Protein AF-A0A356TNR8-F1 (afdb_monomer_lite)

Structure (mmCIF, N/CA/C/O backbone):
data_AF-A0A356TNR8-F1
#
_entry.id   AF-A0A356TNR8-F1
#
loop_
_atom_site.group_PDB
_atom_site.id
_atom_site.type_symbol
_atom_site.label_atom_id
_atom_site.label_alt_id
_atom_site.label_comp_id
_atom_site.label_asym_id
_atom_site.label_entity_id
_atom_site.label_seq_id
_atom_site.pdbx_PDB_ins_code
_atom_site.Cartn_x
_atom_site.Cartn_y
_atom_site.Cartn_z
_atom_site.occupancy
_atom_site.B_iso_or_equiv
_atom_site.auth_seq_id
_atom_site.auth_comp_id
_atom_site.auth_asym_id
_atom_site.auth_atom_id
_atom_site.pdbx_PDB_model_num
ATOM 1 N N . GLU A 1 1 ? 1.747 -12.827 -14.998 1.00 48.19 1 GLU A N 1
ATOM 2 C CA . GLU A 1 1 ? 1.567 -14.272 -15.291 1.00 48.19 1 GLU A CA 1
ATOM 3 C C . GLU A 1 1 ? 2.878 -14.885 -15.805 1.00 48.19 1 GLU A C 1
ATOM 5 O O . GLU A 1 1 ? 3.697 -14.152 -16.355 1.00 48.19 1 GLU A O 1
ATOM 10 N N . ARG A 1 2 ? 3.122 -16.190 -15.593 1.00 73.00 2 ARG A N 1
ATOM 11 C CA . ARG A 1 2 ? 4.352 -16.889 -16.037 1.00 73.00 2 ARG A CA 1
ATOM 12 C C . ARG A 1 2 ? 4.241 -17.317 -17.507 1.00 73.00 2 ARG A C 1
ATOM 14 O O . ARG A 1 2 ? 3.245 -17.936 -17.859 1.00 73.00 2 ARG A O 1
ATOM 21 N N . LEU A 1 3 ? 5.265 -17.040 -18.318 1.00 83.56 3 LEU A N 1
ATOM 22 C CA . LEU A 1 3 ? 5.356 -17.462 -19.723 1.00 83.56 3 LEU A CA 1
ATOM 23 C C . LEU A 1 3 ? 5.905 -18.892 -19.844 1.00 83.56 3 LEU A C 1
ATOM 25 O O . LEU A 1 3 ? 5.369 -19.705 -20.592 1.00 83.56 3 LEU A O 1
ATOM 29 N N . GLY A 1 4 ? 6.978 -19.204 -19.114 1.00 86.88 4 GLY A N 1
ATOM 30 C CA . GLY A 1 4 ? 7.649 -20.502 -19.198 1.00 86.88 4 GLY A CA 1
ATOM 31 C C . GLY A 1 4 ? 9.131 -20.425 -18.849 1.00 86.88 4 GLY A C 1
ATOM 32 O O . GLY A 1 4 ? 9.613 -19.388 -18.398 1.00 86.88 4 GLY A O 1
ATOM 33 N N . ARG A 1 5 ? 9.844 -21.534 -19.061 1.00 92.44 5 ARG A N 1
ATOM 34 C CA . ARG A 1 5 ? 11.274 -21.668 -18.767 1.00 92.44 5 ARG A CA 1
ATOM 35 C C . ARG A 1 5 ? 12.065 -21.907 -20.053 1.00 92.44 5 ARG A C 1
ATOM 37 O O . ARG A 1 5 ? 11.710 -22.809 -20.811 1.00 92.44 5 ARG A O 1
ATOM 44 N N . PHE A 1 6 ? 13.126 -21.132 -20.273 1.00 93.31 6 PHE A N 1
ATOM 45 C CA . PHE A 1 6 ? 13.980 -21.162 -21.470 1.00 93.31 6 PHE A CA 1
ATOM 46 C C . PHE A 1 6 ? 15.451 -21.183 -21.044 1.00 93.31 6 PHE A C 1
ATOM 48 O O . PHE A 1 6 ? 15.852 -20.352 -20.236 1.00 93.31 6 PHE A O 1
ATOM 55 N N . ASP A 1 7 ? 16.231 -22.160 -21.523 1.00 92.00 7 ASP A N 1
ATOM 56 C CA . ASP A 1 7 ? 17.602 -22.445 -21.056 1.00 92.00 7 ASP A CA 1
ATOM 57 C C . ASP A 1 7 ? 17.772 -22.304 -19.538 1.00 92.00 7 ASP A C 1
ATOM 59 O O . ASP A 1 7 ? 18.634 -21.577 -19.053 1.00 92.00 7 ASP A O 1
ATOM 63 N N . ASP A 1 8 ? 16.918 -22.980 -18.773 1.00 92.31 8 ASP A N 1
ATOM 64 C CA . ASP A 1 8 ? 16.898 -22.948 -17.308 1.00 92.31 8 ASP A CA 1
ATOM 65 C C . ASP A 1 8 ? 16.493 -21.619 -16.634 1.00 92.31 8 ASP A C 1
ATOM 67 O O . ASP A 1 8 ? 16.360 -21.618 -15.406 1.00 92.31 8 ASP A O 1
ATOM 71 N N . VAL A 1 9 ? 16.177 -20.556 -17.380 1.00 92.50 9 VAL A N 1
ATOM 72 C CA . VAL A 1 9 ? 15.707 -19.256 -16.859 1.00 92.50 9 VAL A CA 1
ATOM 73 C C . VAL A 1 9 ? 14.182 -19.154 -16.950 1.00 92.50 9 VAL A C 1
ATOM 75 O O . VAL A 1 9 ? 13.599 -19.393 -18.009 1.00 92.50 9 VAL A O 1
ATOM 78 N N . ASP A 1 10 ? 13.525 -18.818 -15.839 1.00 91.12 10 ASP A N 1
ATOM 79 C CA . ASP A 1 10 ? 12.077 -18.579 -15.803 1.00 91.12 10 ASP A CA 1
ATOM 80 C C . ASP A 1 10 ? 11.750 -17.169 -16.306 1.00 91.12 10 ASP A C 1
ATOM 82 O O . ASP A 1 10 ? 12.386 -16.199 -15.906 1.00 91.12 10 ASP A O 1
ATOM 86 N N . PHE A 1 11 ? 10.717 -17.060 -17.140 1.00 84.62 11 PHE A N 1
ATOM 87 C CA . PHE A 1 11 ? 10.209 -15.795 -17.659 1.00 84.62 11 PHE A CA 1
ATOM 88 C C . PHE A 1 11 ? 8.736 -15.601 -17.298 1.00 84.62 11 PHE A C 1
ATOM 90 O O . PHE A 1 11 ? 7.899 -16.500 -17.457 1.00 84.62 11 PHE A O 1
ATOM 97 N N . THR A 1 12 ? 8.387 -14.391 -16.877 1.00 84.88 12 THR A N 1
ATOM 98 C CA . THR A 1 12 ? 7.027 -13.848 -16.980 1.00 84.88 12 THR A CA 1
ATOM 99 C C . THR A 1 12 ? 6.778 -13.271 -18.376 1.00 84.88 12 THR A C 1
ATOM 101 O O . THR A 1 12 ? 7.718 -13.020 -19.129 1.00 84.88 12 THR A O 1
ATOM 104 N N . TYR A 1 13 ? 5.509 -13.052 -18.735 1.00 74.38 13 TYR A N 1
ATOM 105 C CA . TYR A 1 13 ? 5.167 -12.395 -20.007 1.00 74.38 13 TYR A CA 1
ATOM 106 C C . TYR A 1 13 ? 5.801 -11.000 -20.124 1.00 74.38 13 TYR A C 1
ATOM 108 O O . TYR A 1 13 ? 6.412 -10.697 -21.143 1.00 74.38 13 TYR A O 1
ATOM 116 N N . ALA A 1 14 ? 5.754 -10.208 -19.051 1.00 69.56 14 ALA A N 1
ATOM 117 C CA . ALA A 1 14 ? 6.293 -8.851 -19.042 1.00 69.56 14 ALA A CA 1
ATOM 118 C C . ALA A 1 14 ? 7.833 -8.821 -19.133 1.00 69.56 14 ALA A C 1
ATOM 120 O O . ALA A 1 14 ? 8.414 -7.979 -19.809 1.00 69.56 14 ALA A O 1
ATOM 121 N N . GLU A 1 15 ? 8.529 -9.755 -18.476 1.00 84.19 15 GLU A N 1
ATOM 122 C CA . GLU A 1 15 ? 9.988 -9.883 -18.622 1.00 84.19 15 GLU A CA 1
ATOM 123 C C . GLU A 1 15 ? 10.388 -10.302 -20.035 1.00 84.19 15 GLU A C 1
ATOM 125 O O . GLU A 1 15 ? 11.368 -9.794 -20.576 1.00 84.19 15 GLU A O 1
ATOM 130 N N . ALA A 1 16 ? 9.628 -11.217 -20.638 1.00 86.00 16 ALA A N 1
ATOM 131 C CA . ALA A 1 16 ? 9.865 -11.677 -21.996 1.00 86.00 16 ALA A CA 1
ATOM 132 C C . ALA A 1 16 ? 9.705 -10.546 -23.013 1.00 86.00 16 ALA A C 1
ATOM 134 O O . ALA A 1 16 ? 10.560 -10.393 -23.881 1.00 86.00 16 ALA A O 1
ATOM 135 N N . GLU A 1 17 ? 8.652 -9.742 -22.881 1.00 83.81 17 GLU A N 1
ATOM 136 C CA . GLU A 1 17 ? 8.415 -8.570 -23.723 1.00 83.81 17 GLU A CA 1
ATOM 137 C C . GLU A 1 17 ? 9.559 -7.560 -23.604 1.00 83.81 17 GLU A C 1
ATOM 139 O O . GLU A 1 17 ? 10.195 -7.239 -24.605 1.00 83.81 17 GLU A O 1
ATOM 144 N N . ARG A 1 18 ? 9.947 -7.186 -22.378 1.00 83.38 18 ARG A N 1
ATOM 145 C CA . ARG A 1 18 ? 11.074 -6.266 -22.155 1.00 83.38 18 ARG A CA 1
ATOM 146 C C . ARG A 1 18 ? 12.396 -6.787 -22.710 1.00 83.38 18 ARG A C 1
ATOM 148 O O . ARG A 1 18 ? 13.153 -6.020 -23.303 1.00 83.38 18 ARG A O 1
ATOM 155 N N . VAL A 1 19 ? 12.694 -8.078 -22.528 1.00 93.56 19 VAL A N 1
ATOM 156 C CA . VAL A 1 19 ? 13.901 -8.682 -23.111 1.00 93.56 19 VAL A CA 1
ATOM 157 C C . VAL A 1 19 ? 13.839 -8.615 -24.634 1.00 93.56 19 VAL A C 1
ATOM 159 O O . VAL A 1 19 ? 14.843 -8.256 -25.246 1.00 93.56 19 VAL A O 1
ATOM 162 N N . LEU A 1 20 ? 12.695 -8.933 -25.249 1.00 95.75 20 LEU A N 1
ATOM 163 C CA . LEU A 1 20 ? 12.528 -8.901 -26.703 1.00 95.75 20 LEU A CA 1
ATOM 164 C C . LEU A 1 20 ? 12.650 -7.482 -27.267 1.00 95.75 20 LEU A C 1
ATOM 166 O O . LEU A 1 20 ? 13.331 -7.295 -28.277 1.00 95.75 20 LEU A O 1
ATOM 170 N N . ASP A 1 21 ? 12.085 -6.483 -26.600 1.00 88.31 21 ASP A N 1
ATOM 171 C CA . ASP A 1 21 ? 12.242 -5.078 -26.977 1.00 88.31 21 ASP A CA 1
ATOM 172 C C . ASP A 1 21 ? 13.707 -4.647 -26.898 1.00 88.31 21 ASP A C 1
ATOM 174 O O . ASP A 1 21 ? 14.271 -4.128 -27.868 1.00 88.31 21 ASP A O 1
ATOM 178 N N . PHE A 1 22 ? 14.372 -4.950 -25.780 1.00 92.38 22 PHE A N 1
ATOM 179 C CA . PHE A 1 22 ? 15.780 -4.622 -25.588 1.00 92.38 22 PHE A CA 1
ATOM 180 C C . PHE A 1 22 ? 16.671 -5.279 -26.645 1.00 92.38 22 PHE A C 1
ATOM 182 O O . PHE A 1 22 ? 17.453 -4.593 -27.304 1.00 92.38 22 PHE A O 1
ATOM 189 N N . VAL A 1 23 ? 16.543 -6.589 -26.885 1.00 96.81 23 VAL A N 1
ATOM 190 C CA . VAL A 1 23 ? 17.395 -7.278 -27.869 1.00 96.81 23 VAL A CA 1
ATOM 191 C C . VAL A 1 23 ? 17.119 -6.855 -29.303 1.00 96.81 23 VAL A C 1
ATOM 193 O O . VAL A 1 23 ? 18.014 -7.030 -30.128 1.00 96.81 23 VAL A O 1
ATOM 196 N N . ASN A 1 24 ? 15.942 -6.310 -29.618 1.00 96.69 24 ASN A N 1
ATOM 197 C CA . ASN A 1 24 ? 15.602 -5.833 -30.958 1.00 96.69 24 ASN A CA 1
ATOM 198 C C . ASN A 1 24 ? 16.048 -4.388 -31.218 1.00 96.69 24 ASN A C 1
ATOM 200 O O . ASN A 1 24 ? 16.329 -4.053 -32.371 1.00 96.69 24 ASN A O 1
ATOM 204 N N . VAL A 1 25 ? 16.176 -3.559 -30.178 1.00 91.12 25 VAL A N 1
ATOM 205 C CA . VAL A 1 25 ? 16.468 -2.120 -30.316 1.00 91.12 25 VAL A CA 1
ATOM 206 C C . VAL A 1 25 ? 17.888 -1.744 -29.879 1.00 91.12 25 VAL A C 1
ATOM 208 O O . VAL A 1 25 ? 18.503 -0.893 -30.521 1.00 91.12 25 VAL A O 1
ATOM 211 N N . ALA A 1 26 ? 18.448 -2.392 -28.853 1.00 89.50 26 ALA A N 1
ATOM 212 C CA . ALA A 1 26 ? 19.748 -2.030 -28.282 1.00 89.50 26 ALA A CA 1
ATOM 213 C C . ALA A 1 26 ? 20.890 -2.079 -29.312 1.00 89.50 26 ALA A C 1
ATOM 215 O O . ALA A 1 26 ? 20.958 -2.959 -30.174 1.00 89.50 26 ALA A O 1
ATOM 216 N N . SER A 1 27 ? 21.841 -1.163 -29.220 1.00 93.88 27 SER A N 1
ATOM 217 C CA . SER A 1 27 ? 23.101 -1.203 -29.959 1.00 93.88 27 SER A CA 1
ATOM 218 C C . SER A 1 27 ? 23.989 -2.372 -29.512 1.00 93.88 27 SER A C 1
ATOM 220 O O . SER A 1 27 ? 23.802 -2.967 -28.448 1.00 93.88 27 SER A O 1
ATOM 222 N N . GLU A 1 28 ? 25.000 -2.708 -30.319 1.00 95.75 28 GLU A N 1
ATOM 223 C CA . GLU A 1 28 ? 25.999 -3.709 -29.923 1.00 95.75 28 GLU A CA 1
ATOM 224 C C . GLU A 1 28 ? 26.710 -3.335 -28.616 1.00 95.75 28 GLU A C 1
ATOM 226 O O . GLU A 1 28 ? 27.026 -4.218 -27.819 1.00 95.75 28 GLU A O 1
ATOM 231 N N . ASP A 1 29 ? 26.954 -2.043 -28.391 1.00 90.31 29 ASP A N 1
ATOM 232 C CA . ASP A 1 29 ? 27.633 -1.556 -27.192 1.00 90.31 29 ASP A CA 1
ATOM 233 C C . ASP A 1 29 ? 26.734 -1.630 -25.956 1.00 90.31 29 ASP A C 1
ATOM 235 O O . ASP A 1 29 ? 27.214 -2.009 -24.891 1.00 90.31 29 ASP A O 1
ATOM 239 N N . GLU A 1 30 ? 25.431 -1.379 -26.093 1.00 82.06 30 GLU A N 1
ATOM 240 C CA . GLU A 1 30 ? 24.458 -1.576 -25.009 1.00 82.06 30 GLU A CA 1
ATOM 241 C C . GLU A 1 30 ? 24.324 -3.057 -24.632 1.00 82.06 30 GLU A C 1
ATOM 243 O O . GLU A 1 30 ? 24.344 -3.396 -23.449 1.00 82.06 30 GLU A O 1
ATOM 248 N N . LEU A 1 31 ? 24.295 -3.966 -25.615 1.00 90.88 31 LEU A N 1
ATOM 249 C CA . LEU A 1 31 ? 24.294 -5.409 -25.347 1.00 90.88 31 LEU A CA 1
ATOM 250 C C . LEU A 1 31 ? 25.592 -5.868 -24.660 1.00 90.88 31 LEU A C 1
ATOM 252 O O . LEU A 1 31 ? 25.556 -6.656 -23.715 1.00 90.88 31 LEU A O 1
ATOM 256 N N . ARG A 1 32 ? 26.756 -5.365 -25.086 1.00 92.19 32 ARG A N 1
ATOM 257 C CA . ARG A 1 32 ? 28.029 -5.643 -24.393 1.00 92.19 32 ARG A CA 1
ATOM 258 C C . ARG A 1 32 ? 28.044 -5.055 -22.984 1.00 92.19 32 ARG A C 1
ATOM 260 O O . ARG A 1 32 ? 28.542 -5.708 -22.070 1.00 92.19 32 ARG A O 1
ATOM 267 N N . GLY A 1 33 ? 27.492 -3.855 -22.805 1.00 79.38 33 GLY A N 1
ATOM 268 C CA . GLY A 1 33 ? 27.319 -3.198 -21.508 1.00 79.38 33 GLY A CA 1
ATOM 269 C C . GLY A 1 33 ? 26.454 -4.019 -20.551 1.00 79.38 33 GLY A C 1
ATOM 270 O O . GLY A 1 33 ? 26.775 -4.125 -19.371 1.00 79.38 33 GLY A O 1
ATOM 271 N N . ALA A 1 34 ? 25.450 -4.719 -21.083 1.00 85.12 34 ALA A N 1
ATOM 272 C CA . ALA A 1 34 ? 24.649 -5.728 -20.389 1.00 85.12 34 ALA A CA 1
ATOM 273 C C . ALA A 1 34 ? 25.403 -7.043 -20.088 1.00 85.12 34 ALA A C 1
ATOM 275 O O . ALA A 1 34 ? 24.799 -8.023 -19.666 1.00 85.12 34 ALA A O 1
ATOM 276 N N . SER A 1 35 ? 26.724 -7.101 -20.290 1.00 91.25 35 SER A N 1
ATOM 277 C CA . SER A 1 35 ? 27.553 -8.305 -20.120 1.00 91.25 35 SER A CA 1
ATOM 278 C C . SER A 1 35 ? 27.203 -9.468 -21.061 1.00 91.25 35 SER A C 1
ATOM 280 O O . SER A 1 35 ? 27.579 -10.616 -20.804 1.00 91.25 35 SER A O 1
ATOM 282 N N . VAL A 1 36 ? 26.539 -9.196 -22.191 1.00 92.56 36 VAL A N 1
ATOM 283 C CA . VAL A 1 36 ? 26.286 -10.209 -23.223 1.00 92.56 36 VAL A CA 1
ATOM 284 C C . VAL A 1 36 ? 27.601 -10.536 -23.951 1.00 92.56 36 VAL A C 1
ATOM 286 O O . VAL A 1 36 ? 28.276 -9.628 -24.447 1.00 92.56 36 VAL A O 1
ATOM 289 N N . PRO A 1 37 ? 27.999 -11.820 -24.070 1.00 91.56 37 PRO A N 1
ATOM 290 C CA . PRO A 1 37 ? 29.232 -12.193 -24.763 1.00 91.56 37 PRO A CA 1
ATOM 291 C C . PRO A 1 37 ? 29.230 -11.729 -26.225 1.00 91.56 37 PRO A C 1
ATOM 293 O O . PRO A 1 37 ? 28.245 -11.938 -26.925 1.00 91.56 37 PRO A O 1
ATOM 296 N N . SER A 1 38 ? 30.348 -11.208 -26.746 1.00 93.00 38 SER A N 1
ATOM 297 C CA . SER A 1 38 ? 30.411 -10.632 -28.107 1.00 93.00 38 SER A CA 1
ATOM 298 C C . SER A 1 38 ? 29.881 -11.557 -29.212 1.00 93.00 38 SER A C 1
ATOM 300 O O . SER A 1 38 ? 29.240 -11.100 -30.151 1.00 93.00 38 SER A O 1
ATOM 302 N N . ARG A 1 39 ? 30.097 -12.871 -29.081 1.00 92.69 39 ARG A N 1
ATOM 303 C CA . ARG A 1 39 ? 29.566 -13.894 -30.004 1.00 92.69 39 ARG A CA 1
ATOM 304 C C . ARG A 1 39 ? 28.036 -14.017 -29.971 1.00 92.69 39 ARG A C 1
ATOM 306 O O . ARG A 1 39 ? 27.417 -14.253 -31.005 1.00 92.69 39 ARG A O 1
ATOM 313 N N . ALA A 1 40 ? 27.440 -13.841 -28.793 1.00 95.31 40 ALA A N 1
ATOM 314 C CA . ALA A 1 40 ? 25.996 -13.800 -28.619 1.00 95.31 40 ALA A CA 1
ATOM 315 C C . ALA A 1 40 ? 25.440 -12.468 -29.135 1.00 95.31 40 ALA A C 1
ATOM 317 O O . ALA A 1 40 ? 24.443 -12.486 -29.842 1.00 95.31 40 ALA A O 1
ATOM 318 N N . VAL A 1 41 ? 26.135 -11.342 -28.906 1.00 96.75 41 VAL A N 1
ATOM 319 C CA . VAL A 1 41 ? 25.769 -10.029 -29.478 1.00 96.75 41 VAL A CA 1
ATOM 320 C C . VAL A 1 41 ? 25.643 -10.107 -30.998 1.00 96.75 41 VAL A C 1
ATOM 322 O O . VAL A 1 41 ? 24.601 -9.751 -31.538 1.00 96.75 41 VAL A O 1
ATOM 325 N N . THR A 1 42 ? 26.656 -10.634 -31.695 1.00 95.88 42 THR A N 1
ATOM 326 C CA . THR A 1 42 ? 26.603 -10.793 -33.158 1.00 95.88 42 THR A CA 1
ATOM 327 C C . THR A 1 42 ? 25.435 -11.677 -33.600 1.00 95.88 42 THR A C 1
ATOM 329 O O . THR A 1 42 ? 24.774 -11.363 -34.588 1.00 95.88 42 THR A O 1
ATOM 332 N N . SER A 1 43 ? 25.159 -12.758 -32.865 1.00 96.12 43 SER A N 1
ATOM 333 C CA . SER A 1 43 ? 24.067 -13.685 -33.190 1.00 96.12 43 SER A CA 1
ATOM 334 C C . SER A 1 43 ? 22.692 -13.043 -32.982 1.00 96.12 43 SER A C 1
ATOM 336 O O . SER A 1 43 ? 21.827 -13.174 -33.841 1.00 96.12 43 SER A O 1
ATOM 338 N N . ILE A 1 44 ? 22.514 -12.287 -31.895 1.00 97.38 44 ILE A N 1
ATOM 339 C CA . ILE A 1 44 ? 21.288 -11.546 -31.577 1.00 97.38 44 ILE A CA 1
ATOM 340 C C . ILE A 1 44 ? 21.033 -10.456 -32.618 1.00 97.38 44 ILE A C 1
ATOM 342 O O . ILE A 1 44 ? 19.954 -10.414 -33.199 1.00 97.38 44 ILE A O 1
ATOM 346 N N . VAL A 1 45 ? 22.026 -9.606 -32.900 1.00 96.88 45 VAL A N 1
ATOM 347 C CA . VAL A 1 45 ? 21.892 -8.503 -33.868 1.00 96.88 45 VAL A CA 1
ATOM 348 C C . VAL A 1 45 ? 21.595 -9.032 -35.272 1.00 96.88 45 VAL A C 1
ATOM 350 O O . VAL A 1 45 ? 20.738 -8.484 -35.961 1.00 96.88 45 VAL A O 1
ATOM 353 N N . GLY A 1 46 ? 22.250 -10.124 -35.680 1.00 96.56 46 GLY A N 1
ATOM 354 C CA . GLY A 1 46 ? 22.016 -10.761 -36.978 1.00 96.56 46 GLY A CA 1
ATOM 355 C C . GLY A 1 46 ? 20.654 -11.450 -37.114 1.00 96.56 46 GLY A C 1
ATOM 356 O O . GLY A 1 46 ? 20.199 -11.654 -38.236 1.00 96.56 46 GLY A O 1
ATOM 357 N N . ALA A 1 47 ? 20.002 -11.795 -36.001 1.00 96.56 47 ALA A N 1
ATOM 358 C CA . ALA A 1 47 ? 18.702 -12.465 -35.979 1.00 96.56 47 ALA A CA 1
ATOM 359 C C . ALA A 1 47 ? 17.508 -11.501 -35.879 1.00 96.56 47 ALA A C 1
ATOM 361 O O . ALA A 1 47 ? 16.363 -11.951 -35.872 1.00 96.56 47 ALA A O 1
ATOM 362 N N . ARG A 1 48 ? 17.746 -10.186 -35.788 1.00 96.50 48 ARG A N 1
ATOM 363 C CA . ARG A 1 48 ? 16.670 -9.198 -35.650 1.00 96.50 48 ARG A CA 1
ATOM 364 C C . ARG A 1 48 ? 15.757 -9.168 -36.889 1.00 96.50 48 ARG A C 1
ATOM 366 O O . ARG A 1 48 ? 16.268 -9.162 -38.011 1.00 96.50 48 ARG A O 1
ATOM 373 N N . PRO A 1 49 ? 14.429 -9.043 -36.710 1.00 96.81 49 PRO A N 1
ATOM 374 C CA . PRO A 1 49 ? 13.726 -9.013 -35.428 1.00 96.81 49 PRO A CA 1
ATOM 375 C C . PRO A 1 49 ? 13.556 -10.417 -34.822 1.00 96.81 49 PRO A C 1
ATOM 377 O O . PRO A 1 49 ? 13.122 -11.357 -35.487 1.00 96.81 49 PRO A O 1
ATOM 380 N N . VAL A 1 50 ? 13.841 -10.537 -33.529 1.00 96.38 50 VAL A N 1
ATOM 381 C CA . VAL A 1 50 ? 13.616 -11.747 -32.737 1.00 96.38 50 VAL A CA 1
ATOM 382 C C . VAL A 1 50 ? 12.190 -11.711 -32.192 1.00 96.38 50 VAL A C 1
ATOM 384 O O . VAL A 1 50 ? 11.845 -10.823 -31.419 1.00 96.38 50 VAL A O 1
ATOM 387 N N . ALA A 1 51 ? 11.356 -12.662 -32.619 1.00 93.06 51 ALA A N 1
ATOM 388 C CA . ALA A 1 51 ? 9.913 -12.622 -32.369 1.00 93.06 51 ALA A CA 1
ATOM 389 C C . ALA A 1 51 ? 9.472 -13.214 -31.018 1.00 93.06 51 ALA A C 1
ATOM 391 O O . ALA A 1 51 ? 8.402 -12.875 -30.528 1.00 93.06 51 ALA A O 1
ATOM 392 N N . THR A 1 52 ? 10.242 -14.142 -30.438 1.00 95.50 52 THR A N 1
ATOM 393 C CA . THR A 1 52 ? 9.886 -14.814 -29.174 1.00 95.50 52 THR A CA 1
ATOM 394 C C . THR A 1 52 ? 11.130 -15.177 -28.366 1.00 95.50 52 THR A C 1
ATOM 396 O O . THR A 1 52 ? 12.209 -15.349 -28.936 1.00 95.50 52 THR A O 1
ATOM 399 N N . VAL A 1 53 ? 10.978 -15.362 -27.049 1.00 95.31 53 VAL A N 1
ATOM 400 C CA . VAL A 1 53 ? 12.076 -15.811 -26.168 1.00 95.31 53 VAL A CA 1
ATOM 401 C C . VAL A 1 53 ? 12.563 -17.215 -26.542 1.00 95.31 53 VAL A C 1
ATOM 403 O O . VAL A 1 53 ? 13.751 -17.486 -26.431 1.00 95.31 53 VAL A O 1
ATOM 406 N N . ALA A 1 54 ? 11.691 -18.079 -27.075 1.00 95.56 54 ALA A N 1
ATOM 407 C CA . ALA A 1 54 ? 12.098 -19.382 -27.607 1.00 95.56 54 ALA A CA 1
ATOM 408 C C . ALA A 1 54 ? 13.087 -19.235 -28.777 1.00 95.56 54 ALA A C 1
ATOM 410 O O . ALA A 1 54 ? 14.137 -19.867 -28.785 1.00 95.56 54 ALA A O 1
ATOM 411 N N . VAL A 1 55 ? 12.787 -18.341 -29.729 1.00 96.06 55 VAL A N 1
ATOM 412 C CA . VAL A 1 55 ? 13.690 -18.049 -30.856 1.00 96.06 55 VAL A CA 1
ATOM 413 C C . VAL A 1 55 ? 14.990 -17.416 -30.366 1.00 96.06 55 VAL A C 1
ATOM 415 O O . VAL A 1 55 ? 16.046 -17.737 -30.897 1.00 96.06 55 VAL A O 1
ATOM 418 N N . LEU A 1 56 ? 14.923 -16.538 -29.359 1.00 97.06 56 LEU A N 1
ATOM 419 C CA . LEU A 1 56 ? 16.101 -15.930 -28.740 1.00 97.06 56 LEU A CA 1
ATOM 420 C C . LEU A 1 56 ? 17.016 -16.983 -28.096 1.00 97.06 56 LEU A C 1
ATOM 422 O O . LEU A 1 56 ? 18.222 -16.943 -28.321 1.00 97.06 56 LEU A O 1
ATOM 426 N N . ALA A 1 57 ? 16.444 -17.905 -27.319 1.00 96.56 57 ALA A N 1
ATOM 427 C CA . ALA A 1 57 ? 17.159 -18.983 -26.636 1.00 96.56 57 ALA A CA 1
ATOM 428 C C . ALA A 1 57 ? 17.823 -19.959 -27.625 1.00 96.56 57 ALA A C 1
ATOM 430 O O . ALA A 1 57 ? 18.957 -20.373 -27.417 1.00 96.56 57 ALA A O 1
ATOM 431 N N . ASP A 1 58 ? 17.172 -20.235 -28.759 1.00 96.69 58 ASP A N 1
ATOM 432 C CA . ASP A 1 58 ? 17.706 -21.114 -29.809 1.00 96.69 58 ASP A CA 1
ATOM 433 C C . ASP A 1 58 ? 18.871 -20.496 -30.618 1.00 96.69 58 ASP A C 1
ATOM 435 O O . ASP A 1 58 ? 19.501 -21.184 -31.432 1.00 96.69 58 ASP A O 1
ATOM 439 N N . LEU A 1 59 ? 19.184 -19.205 -30.443 1.00 96.38 59 LEU A N 1
ATOM 440 C CA . LEU A 1 59 ? 20.291 -18.570 -31.160 1.00 96.38 59 LEU A CA 1
ATOM 441 C C . LEU A 1 59 ? 21.647 -19.114 -30.708 1.00 96.38 59 LEU A C 1
ATOM 443 O O . LEU A 1 59 ? 21.922 -19.324 -29.528 1.00 96.38 59 LEU A O 1
ATOM 447 N N . TYR A 1 60 ? 22.571 -19.234 -31.664 1.00 93.25 60 TYR A N 1
ATOM 448 C CA . TYR A 1 60 ? 23.940 -19.630 -31.360 1.00 93.25 60 TYR A CA 1
ATOM 449 C C . TYR A 1 60 ? 24.559 -18.727 -30.288 1.00 93.25 60 TYR A C 1
ATOM 451 O O . TYR A 1 60 ? 24.578 -17.502 -30.405 1.00 93.25 60 TYR A O 1
ATOM 459 N N . TRP A 1 61 ? 25.131 -19.363 -29.264 1.00 93.94 61 TRP A N 1
ATOM 460 C CA . TRP A 1 61 ? 25.796 -18.706 -28.134 1.00 93.94 61 TRP A CA 1
ATOM 461 C C . TRP A 1 61 ? 24.878 -17.923 -27.190 1.00 93.94 61 TRP A C 1
ATOM 463 O O . TRP A 1 61 ? 25.382 -17.337 -26.223 1.00 93.94 61 TRP A O 1
ATOM 473 N N . VAL A 1 62 ? 23.568 -17.941 -27.427 1.00 95.00 62 VAL A N 1
ATOM 474 C CA . VAL A 1 62 ? 22.574 -17.649 -26.401 1.00 95.00 62 V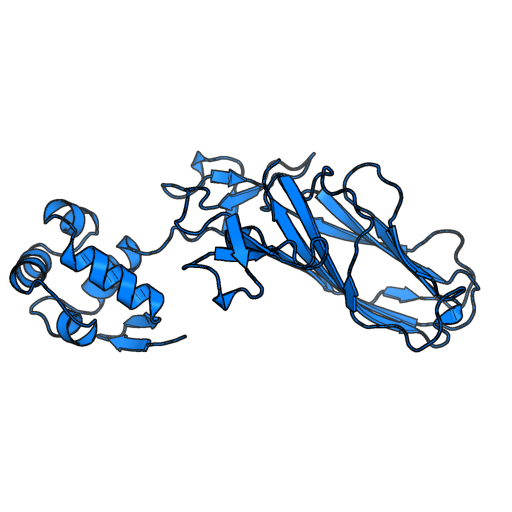AL A CA 1
ATOM 475 C C . VAL A 1 62 ? 22.349 -18.940 -25.611 1.00 95.00 62 VAL A C 1
ATOM 477 O O . VAL A 1 62 ? 22.439 -20.041 -26.135 1.00 95.00 62 VAL A O 1
ATOM 480 N N . GLY A 1 63 ? 22.261 -18.796 -24.300 1.00 92.75 63 GLY A N 1
ATOM 481 C CA . GLY A 1 63 ? 22.143 -19.881 -23.334 1.00 92.75 63 GLY A CA 1
ATOM 482 C C . GLY A 1 63 ? 21.861 -19.266 -21.969 1.00 92.75 63 GLY A C 1
ATOM 483 O O . GLY A 1 63 ? 21.848 -18.035 -21.861 1.00 92.75 63 GLY A O 1
ATOM 484 N N . THR A 1 64 ? 21.717 -20.080 -20.920 1.00 94.69 64 THR A N 1
ATOM 485 C CA . THR A 1 64 ? 21.281 -19.656 -19.571 1.00 94.69 64 THR A CA 1
ATOM 486 C C . THR A 1 64 ? 21.887 -18.330 -19.125 1.00 94.69 64 THR A C 1
ATOM 488 O O . THR A 1 64 ? 21.175 -17.365 -18.884 1.00 94.69 64 THR A O 1
ATOM 491 N N . ARG A 1 65 ? 23.221 -18.232 -19.124 1.00 91.75 65 ARG A N 1
ATOM 492 C CA . ARG A 1 65 ? 23.931 -17.034 -18.662 1.00 91.75 65 ARG A CA 1
ATOM 493 C C . ARG A 1 65 ? 23.662 -15.795 -19.520 1.00 91.75 65 ARG A C 1
ATOM 495 O O . ARG A 1 65 ? 23.607 -14.686 -19.003 1.00 91.75 65 ARG A O 1
ATOM 502 N N . THR A 1 66 ? 23.516 -15.962 -20.833 1.00 95.81 66 THR A N 1
ATOM 503 C CA . THR A 1 66 ? 23.151 -14.849 -21.719 1.00 95.81 66 THR A CA 1
ATOM 504 C C . THR A 1 66 ? 21.724 -14.388 -21.428 1.00 95.81 66 THR A C 1
ATOM 506 O O . THR A 1 66 ? 21.497 -13.186 -21.351 1.00 95.81 66 THR A O 1
ATOM 509 N N . LEU A 1 67 ? 20.785 -15.318 -21.220 1.00 95.81 67 LEU A N 1
ATOM 510 C CA . LEU A 1 67 ? 19.407 -14.979 -20.856 1.00 95.81 67 LEU A CA 1
ATOM 511 C C . LEU A 1 67 ? 19.328 -14.309 -19.479 1.00 95.81 67 LEU A C 1
ATOM 513 O O . LEU A 1 67 ? 18.630 -13.314 -19.354 1.00 95.81 67 LEU A O 1
ATOM 5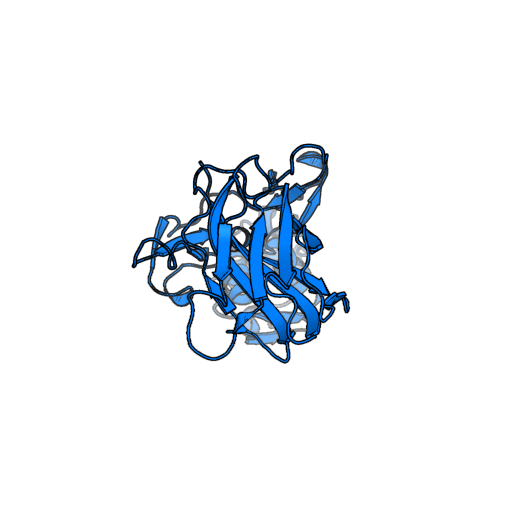17 N N . GLU A 1 68 ? 20.090 -14.768 -18.482 1.00 92.50 68 GLU A N 1
ATOM 518 C CA . GLU A 1 68 ? 20.206 -14.108 -17.172 1.00 92.50 68 GLU A CA 1
ATOM 519 C C . GLU A 1 68 ? 20.740 -12.677 -17.301 1.00 92.50 68 GLU A C 1
ATOM 521 O O . GLU A 1 68 ? 20.218 -11.764 -16.670 1.00 92.50 68 GLU A O 1
ATOM 526 N N . HIS A 1 69 ? 21.762 -12.459 -18.134 1.00 90.75 69 HIS A N 1
ATOM 527 C CA . HIS A 1 69 ? 22.319 -11.127 -18.377 1.00 90.75 69 HIS A CA 1
ATOM 528 C C . HIS A 1 69 ? 21.333 -10.200 -19.091 1.00 90.75 69 HIS A C 1
ATOM 530 O O . HIS A 1 69 ? 21.199 -9.044 -18.702 1.00 90.75 69 HIS A O 1
ATOM 536 N N . LEU A 1 70 ? 20.612 -10.700 -20.096 1.00 93.19 70 LEU A N 1
ATOM 537 C CA . LEU A 1 70 ? 19.566 -9.937 -20.777 1.00 93.19 70 LEU A CA 1
ATOM 538 C C . LEU A 1 70 ? 18.406 -9.618 -19.835 1.00 93.19 70 LEU A C 1
ATOM 540 O O . LEU A 1 70 ? 17.953 -8.479 -19.798 1.00 93.19 70 LEU A O 1
ATOM 544 N N . LEU A 1 71 ? 17.975 -10.597 -19.039 1.00 88.38 71 LEU A N 1
ATOM 545 C CA . LEU A 1 71 ? 16.937 -10.421 -18.033 1.00 88.38 71 LEU A CA 1
ATOM 546 C C . LEU A 1 71 ? 17.361 -9.398 -16.979 1.00 88.38 71 LEU A C 1
ATOM 548 O O . LEU A 1 71 ? 16.567 -8.539 -16.633 1.00 88.38 71 LEU A O 1
ATOM 552 N N . ALA A 1 72 ? 18.613 -9.437 -16.521 1.00 83.50 72 ALA A N 1
ATOM 553 C CA . ALA A 1 72 ? 19.167 -8.451 -15.597 1.00 83.50 72 ALA A CA 1
ATOM 554 C C . ALA A 1 72 ? 19.304 -7.055 -16.226 1.00 83.50 72 ALA A C 1
ATOM 556 O O . ALA A 1 72 ? 19.127 -6.057 -15.538 1.00 83.50 72 ALA A O 1
ATOM 557 N N . ALA A 1 73 ? 19.600 -6.965 -17.524 1.00 83.44 73 ALA A N 1
ATOM 558 C CA . ALA A 1 73 ? 19.723 -5.691 -18.233 1.00 83.44 73 ALA A CA 1
ATOM 559 C C . ALA A 1 73 ? 18.384 -4.973 -18.416 1.00 83.44 73 ALA A C 1
ATOM 561 O O . ALA A 1 73 ? 18.347 -3.748 -18.486 1.00 83.44 73 ALA A O 1
ATOM 562 N N . VAL A 1 74 ? 17.295 -5.741 -18.477 1.00 81.06 74 VAL A N 1
ATOM 563 C CA . VAL A 1 74 ? 15.922 -5.221 -18.515 1.00 81.06 74 VAL A CA 1
ATOM 564 C C . VAL A 1 74 ? 15.194 -5.398 -17.191 1.00 81.06 74 VAL A C 1
ATOM 566 O O . VAL A 1 74 ? 13.989 -5.132 -17.102 1.00 81.06 74 VAL A O 1
ATOM 569 N N . ALA A 1 75 ? 15.906 -5.884 -16.172 1.00 69.75 75 ALA A N 1
ATOM 570 C CA . ALA A 1 75 ? 15.380 -5.928 -14.834 1.00 69.75 75 ALA A CA 1
ATOM 571 C C . ALA A 1 75 ? 15.136 -4.475 -14.477 1.00 69.75 75 ALA A C 1
ATOM 573 O O . ALA A 1 75 ? 16.057 -3.656 -14.431 1.00 69.75 75 ALA A O 1
ATOM 574 N N . GLN A 1 76 ? 13.864 -4.159 -14.262 1.00 60.81 76 GLN A N 1
ATOM 575 C CA . GLN A 1 76 ? 13.528 -2.953 -13.543 1.00 60.81 76 GLN A CA 1
ATOM 576 C C . GLN A 1 76 ? 14.401 -2.956 -12.285 1.00 60.81 76 GLN A C 1
ATOM 578 O O . GLN A 1 76 ? 14.529 -4.019 -11.658 1.00 60.81 76 GLN A O 1
ATOM 583 N N . PRO A 1 77 ? 15.058 -1.833 -11.947 1.00 54.69 77 PRO A N 1
ATOM 584 C CA . PRO A 1 77 ? 15.778 -1.767 -10.693 1.00 54.69 77 PRO A CA 1
ATOM 585 C C . PRO A 1 77 ? 14.827 -2.273 -9.607 1.00 54.69 77 PRO A C 1
ATOM 587 O O . PRO A 1 77 ? 13.647 -1.921 -9.642 1.00 54.69 77 PRO A O 1
ATOM 590 N N . ALA A 1 78 ? 15.301 -3.181 -8.749 1.00 59.38 78 ALA A N 1
ATOM 591 C CA . ALA A 1 78 ? 14.467 -3.943 -7.822 1.00 59.38 78 ALA A CA 1
ATOM 592 C C . ALA A 1 78 ? 13.918 -3.037 -6.707 1.00 59.38 78 ALA A C 1
ATOM 594 O O . ALA A 1 78 ? 14.213 -3.220 -5.541 1.00 59.38 78 ALA A O 1
ATOM 595 N N . GLY A 1 79 ? 13.130 -2.024 -7.066 1.00 61.91 79 GLY A N 1
ATOM 596 C CA . GLY A 1 79 ? 12.671 -0.982 -6.174 1.00 61.91 79 GLY A CA 1
ATOM 597 C C . GLY A 1 79 ? 11.966 -1.581 -4.967 1.00 61.91 79 GLY A C 1
ATOM 598 O O . GLY A 1 79 ? 11.048 -2.389 -5.093 1.00 61.91 79 GLY A O 1
ATOM 599 N N . GLY A 1 80 ? 12.394 -1.168 -3.781 1.00 74.62 80 GLY A N 1
ATOM 600 C CA . GLY A 1 80 ? 11.868 -1.674 -2.522 1.00 74.62 80 GLY A CA 1
ATOM 601 C C . GLY A 1 80 ? 12.917 -1.835 -1.432 1.00 74.62 80 G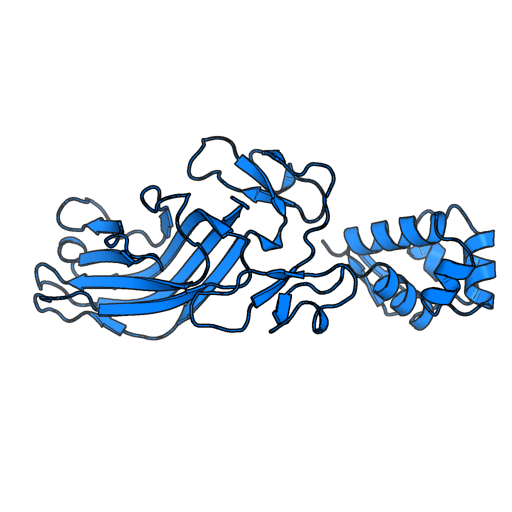LY A C 1
ATOM 602 O O . GLY A 1 80 ? 12.525 -1.971 -0.270 1.00 74.62 80 GLY A O 1
ATOM 603 N N . GLU A 1 81 ? 14.215 -1.782 -1.752 1.00 82.44 81 GLU A N 1
ATOM 604 C CA . GLU A 1 81 ? 15.257 -1.804 -0.728 1.00 82.44 81 GLU A CA 1
ATOM 605 C C . GLU A 1 81 ? 15.172 -0.570 0.167 1.00 82.44 81 GLU A C 1
ATOM 607 O O . GLU A 1 81 ? 14.845 0.534 -0.277 1.00 82.44 81 GLU A O 1
ATOM 612 N N . VAL A 1 82 ? 15.486 -0.772 1.446 1.00 87.19 82 VAL A N 1
ATOM 613 C CA . VAL A 1 82 ? 15.600 0.320 2.409 1.00 87.19 82 VAL A CA 1
ATOM 614 C C . VAL A 1 82 ? 16.838 1.145 2.075 1.00 87.19 82 VAL A C 1
ATOM 616 O O . VAL A 1 82 ? 17.906 0.587 1.840 1.00 87.19 82 VAL A O 1
ATOM 619 N N . CYS A 1 83 ? 16.695 2.466 2.093 1.00 86.69 83 CYS A N 1
ATOM 620 C CA . CYS A 1 83 ? 17.767 3.402 1.768 1.00 86.69 83 CYS A CA 1
ATOM 621 C C . CYS A 1 83 ? 17.801 4.564 2.752 1.00 86.69 83 CYS A C 1
ATOM 623 O O . CYS A 1 83 ? 16.753 5.037 3.188 1.00 86.69 83 CYS A O 1
ATOM 625 N N . MET A 1 84 ? 18.991 5.077 3.051 1.00 90.88 84 MET A N 1
ATOM 626 C CA . MET A 1 84 ? 19.191 6.327 3.789 1.00 90.88 84 MET A CA 1
ATOM 627 C C . MET A 1 84 ? 19.560 7.503 2.881 1.00 90.88 84 MET A C 1
ATOM 629 O O . MET A 1 84 ? 19.508 8.666 3.289 1.00 90.88 84 MET A O 1
ATOM 633 N N . SER A 1 85 ? 19.888 7.252 1.615 1.00 89.44 85 SER A N 1
ATOM 634 C CA . SER A 1 85 ? 20.280 8.252 0.613 1.00 89.44 85 SER A CA 1
ATOM 635 C C . SER A 1 85 ? 19.958 7.761 -0.802 1.00 89.44 85 SER A C 1
ATOM 637 O O . SER A 1 85 ? 19.691 6.580 -1.003 1.00 89.44 85 SER A O 1
ATOM 639 N N . ASN A 1 86 ? 19.958 8.662 -1.790 1.00 87.25 86 ASN A N 1
ATOM 640 C CA . ASN A 1 86 ? 19.810 8.257 -3.196 1.00 87.25 86 ASN A CA 1
ATOM 641 C C . ASN A 1 86 ? 21.004 7.424 -3.686 1.00 87.25 86 ASN A C 1
ATOM 643 O O . ASN A 1 86 ? 20.838 6.630 -4.602 1.00 87.25 86 ASN A O 1
ATOM 647 N N . ASP A 1 87 ? 22.177 7.589 -3.070 1.00 87.19 87 ASP A N 1
ATOM 648 C CA . ASP A 1 87 ? 23.418 6.918 -3.476 1.00 87.19 87 ASP A CA 1
ATOM 649 C C . ASP A 1 87 ? 23.413 5.417 -3.144 1.00 87.19 87 ASP A C 1
ATOM 651 O O . ASP A 1 87 ? 24.176 4.646 -3.721 1.00 87.19 87 ASP A O 1
ATOM 655 N N . GLU A 1 88 ? 22.543 4.993 -2.225 1.00 82.50 88 GLU A N 1
ATOM 656 C CA . GLU A 1 88 ? 22.314 3.582 -1.892 1.00 82.50 88 GLU A CA 1
ATOM 657 C C . GLU A 1 88 ? 21.377 2.883 -2.879 1.00 82.50 88 GLU A C 1
ATOM 659 O O . GLU A 1 88 ? 21.280 1.657 -2.874 1.00 82.50 88 GLU A O 1
ATOM 664 N N . CYS A 1 89 ? 20.685 3.650 -3.720 1.00 80.44 89 CYS A N 1
ATOM 665 C CA . CYS A 1 89 ? 19.744 3.108 -4.677 1.00 80.44 89 CYS A CA 1
ATOM 666 C C . CYS A 1 89 ? 20.420 2.780 -6.012 1.00 80.44 89 CYS A C 1
ATOM 668 O O . CYS A 1 89 ? 21.332 3.473 -6.466 1.00 80.44 89 CYS A O 1
ATOM 670 N N . GLY A 1 90 ? 19.936 1.722 -6.670 1.00 78.56 90 GLY A N 1
ATOM 671 C CA . GLY A 1 90 ? 20.345 1.383 -8.032 1.00 78.56 90 GLY A CA 1
ATOM 672 C C . GLY A 1 90 ? 20.108 2.533 -9.020 1.00 78.56 90 GLY A C 1
ATOM 673 O O . GLY A 1 90 ? 19.314 3.440 -8.774 1.00 78.56 90 GLY A O 1
ATOM 674 N N . ALA A 1 91 ? 20.798 2.501 -10.162 1.00 75.88 91 ALA A N 1
ATOM 675 C CA . ALA A 1 91 ? 20.685 3.550 -11.174 1.00 75.88 91 ALA A CA 1
ATOM 676 C C . ALA A 1 91 ? 19.216 3.793 -11.583 1.00 75.88 91 ALA A C 1
ATOM 678 O O . ALA A 1 91 ? 18.477 2.849 -11.849 1.00 75.88 91 ALA A O 1
ATOM 679 N N . GLY A 1 92 ? 18.800 5.063 -11.627 1.00 77.94 92 GLY A N 1
ATOM 680 C CA . GLY A 1 92 ? 17.426 5.463 -11.969 1.00 77.94 92 GLY A CA 1
ATOM 681 C C . GLY A 1 92 ? 16.439 5.470 -10.795 1.00 77.94 92 GLY A C 1
ATOM 682 O O . GLY A 1 92 ? 15.362 6.047 -10.921 1.00 77.94 92 GLY A O 1
ATOM 683 N N . LEU A 1 93 ? 16.807 4.914 -9.639 1.00 87.19 93 LEU A N 1
ATOM 684 C CA . LEU A 1 93 ? 15.977 4.943 -8.438 1.00 87.19 93 LEU A CA 1
ATOM 685 C C . LEU A 1 93 ? 16.243 6.185 -7.580 1.00 87.19 93 LEU A C 1
ATOM 687 O O . LEU A 1 93 ? 17.322 6.780 -7.593 1.00 87.19 93 LEU A O 1
ATOM 691 N N . ARG A 1 94 ? 15.250 6.544 -6.767 1.00 92.31 94 ARG A N 1
ATOM 692 C CA . ARG A 1 94 ? 15.350 7.572 -5.730 1.00 92.31 94 ARG A CA 1
ATOM 693 C C . ARG A 1 94 ? 14.894 7.033 -4.390 1.00 92.31 94 ARG A C 1
ATOM 695 O O . ARG A 1 94 ? 13.948 6.257 -4.311 1.00 92.31 94 ARG A O 1
ATOM 702 N N . CYS A 1 95 ? 15.548 7.491 -3.334 1.00 93.38 95 CYS A N 1
ATOM 703 C CA . CYS A 1 95 ? 15.183 7.159 -1.974 1.00 93.38 95 CYS A CA 1
ATOM 704 C C . CYS A 1 95 ? 14.034 8.054 -1.501 1.00 93.38 95 CYS A C 1
ATOM 706 O O . CYS A 1 95 ? 14.241 9.238 -1.226 1.00 93.38 95 CYS A O 1
ATOM 708 N N . VAL A 1 96 ? 12.828 7.495 -1.406 1.00 95.00 96 VAL A N 1
ATOM 709 C CA . VAL A 1 96 ? 11.590 8.245 -1.136 1.00 95.00 96 VAL A CA 1
ATOM 710 C C . VAL A 1 96 ? 10.830 7.704 0.074 1.00 95.00 96 VAL A C 1
ATOM 712 O O . VAL A 1 96 ? 11.154 6.641 0.607 1.00 95.00 96 VAL A O 1
ATOM 715 N N . GLY A 1 97 ? 9.817 8.458 0.507 1.00 95.25 97 GLY A N 1
ATOM 716 C CA . GLY A 1 97 ? 8.904 8.058 1.573 1.00 95.25 97 GLY A CA 1
ATOM 717 C C . GLY A 1 97 ? 9.573 7.953 2.939 1.00 95.25 97 GLY A C 1
ATOM 718 O O . GLY A 1 97 ? 9.398 6.951 3.625 1.00 95.25 97 GLY A O 1
ATOM 719 N N . ARG A 1 98 ? 10.384 8.952 3.305 1.00 94.44 98 ARG A N 1
ATOM 720 C CA . ARG A 1 98 ? 11.062 9.015 4.607 1.00 94.44 98 ARG A CA 1
ATOM 721 C C . ARG A 1 98 ? 10.120 9.595 5.662 1.00 94.44 98 ARG A C 1
ATOM 723 O O . ARG A 1 98 ? 9.740 10.760 5.524 1.00 94.44 98 ARG A O 1
ATOM 730 N N . PRO A 1 99 ? 9.744 8.830 6.696 1.00 91.44 99 PRO A N 1
ATOM 731 C CA . PRO A 1 99 ? 8.943 9.346 7.799 1.00 91.44 99 PRO A CA 1
ATOM 732 C C . PRO A 1 99 ? 9.689 10.433 8.580 1.00 91.44 99 PRO A C 1
ATOM 734 O O . PRO A 1 99 ? 10.912 10.377 8.718 1.00 91.44 99 PRO A O 1
ATOM 737 N N . TRP A 1 100 ? 8.967 11.397 9.157 1.00 83.75 100 TRP A N 1
ATOM 738 C CA . TRP A 1 100 ? 9.583 12.356 10.080 1.00 83.75 100 TRP A CA 1
ATOM 739 C C . TRP A 1 100 ? 10.245 11.614 11.251 1.00 83.75 100 TRP A C 1
ATOM 741 O O . TRP A 1 100 ? 9.641 10.719 11.835 1.00 83.75 100 TRP A O 1
ATOM 751 N N . GLY A 1 101 ? 11.479 11.984 11.605 1.00 83.75 101 GLY A N 1
ATOM 752 C CA . GLY A 1 101 ? 12.225 11.345 12.698 1.00 83.75 101 GLY A CA 1
ATOM 753 C C . GLY A 1 101 ? 12.892 10.014 12.328 1.00 83.75 101 GLY A C 1
ATOM 754 O O . GLY A 1 101 ? 13.539 9.410 13.182 1.00 83.75 101 GLY A O 1
ATOM 755 N N . HIS A 1 102 ? 12.781 9.579 11.068 1.00 87.12 102 HIS A N 1
ATOM 756 C CA . HIS A 1 102 ? 13.437 8.387 10.541 1.00 87.12 102 HIS A CA 1
ATOM 757 C C . HIS A 1 102 ? 14.302 8.741 9.325 1.00 87.12 102 HIS A C 1
ATOM 759 O O . HIS A 1 102 ? 13.856 9.404 8.392 1.00 87.12 102 HIS A O 1
ATOM 765 N N . ASP A 1 103 ? 15.541 8.251 9.304 1.00 88.25 103 ASP A N 1
ATOM 766 C CA . ASP A 1 103 ? 16.501 8.577 8.238 1.00 88.25 103 ASP A CA 1
ATOM 767 C C . ASP A 1 103 ? 16.412 7.650 7.017 1.00 88.25 103 ASP A C 1
ATOM 769 O O . ASP A 1 103 ? 17.238 7.750 6.110 1.00 88.25 103 ASP A O 1
ATOM 773 N N . TYR A 1 104 ? 15.424 6.751 6.972 1.00 90.38 104 TYR A N 1
ATOM 774 C CA . TYR A 1 104 ? 15.302 5.739 5.928 1.00 90.38 104 TYR A CA 1
ATOM 775 C C . TYR A 1 104 ? 13.981 5.809 5.154 1.00 90.38 104 TYR A C 1
ATOM 777 O O . TYR A 1 104 ? 12.939 6.191 5.682 1.00 90.38 104 TYR A O 1
ATOM 785 N N . GLY A 1 105 ? 14.045 5.432 3.880 1.00 93.88 105 GLY A N 1
ATOM 786 C CA . GLY A 1 105 ? 12.925 5.309 2.950 1.00 93.88 105 GLY A CA 1
ATOM 787 C C . GLY A 1 105 ? 13.024 4.013 2.146 1.00 93.88 105 GLY A C 1
ATOM 788 O O . GLY A 1 105 ? 13.679 3.064 2.583 1.00 93.88 105 GLY A O 1
ATOM 789 N N . LYS A 1 106 ? 12.405 3.976 0.962 1.00 92.88 106 LYS A N 1
ATOM 790 C CA . LYS A 1 106 ? 12.596 2.895 -0.021 1.00 92.88 106 LYS A CA 1
ATOM 791 C C . LYS A 1 106 ? 13.119 3.443 -1.346 1.00 92.88 106 LYS A C 1
ATOM 793 O O . LYS A 1 106 ? 12.730 4.537 -1.760 1.00 92.88 106 LYS A O 1
ATOM 798 N N . CYS A 1 107 ? 13.968 2.677 -2.021 1.00 90.06 107 CYS A N 1
ATOM 799 C CA . CYS A 1 107 ? 14.391 2.979 -3.382 1.00 90.06 107 CYS A CA 1
ATOM 800 C C . CYS A 1 107 ? 13.229 2.744 -4.351 1.00 90.06 107 CYS A C 1
ATOM 802 O O . CYS A 1 107 ? 12.742 1.623 -4.471 1.00 90.06 107 CYS A O 1
ATOM 804 N N . ARG A 1 108 ? 12.766 3.794 -5.033 1.00 91.88 108 ARG A N 1
ATOM 805 C CA . ARG A 1 108 ? 11.635 3.743 -5.969 1.00 91.88 108 ARG A CA 1
ATOM 806 C C . ARG A 1 108 ? 12.010 4.321 -7.323 1.00 91.88 108 ARG A C 1
ATOM 808 O O . ARG A 1 108 ? 12.749 5.304 -7.404 1.00 91.88 108 ARG A O 1
ATOM 815 N N . ASP A 1 109 ? 11.480 3.710 -8.373 1.00 89.06 109 ASP A N 1
ATOM 816 C CA . ASP A 1 109 ? 11.538 4.268 -9.716 1.00 89.06 109 ASP A CA 1
ATOM 817 C C . ASP A 1 109 ? 10.461 5.350 -9.834 1.00 89.06 109 ASP A C 1
ATOM 819 O O . ASP A 1 109 ? 9.266 5.062 -9.845 1.00 89.06 109 ASP A O 1
ATOM 823 N N . VAL A 1 110 ? 10.899 6.606 -9.872 1.00 89.56 110 VAL A N 1
ATOM 824 C CA . VAL A 1 110 ? 10.017 7.777 -9.997 1.00 89.56 110 VAL A CA 1
ATOM 825 C C . VAL A 1 110 ? 10.047 8.368 -11.408 1.00 89.56 110 VAL A C 1
ATOM 827 O O . VAL A 1 110 ? 9.640 9.514 -11.607 1.00 89.56 110 VAL A O 1
ATOM 830 N N . SER A 1 111 ? 10.607 7.636 -12.375 1.00 87.31 111 SER A N 1
ATOM 831 C CA . SER A 1 111 ? 10.586 8.046 -13.774 1.00 87.31 111 SER A CA 1
ATOM 832 C C . SER A 1 111 ? 9.156 8.038 -14.306 1.00 87.31 111 SER A C 1
ATOM 834 O O . SER A 1 111 ? 8.331 7.229 -13.900 1.00 87.31 111 SER A O 1
ATOM 836 N N . HIS A 1 112 ? 8.843 8.962 -15.210 1.00 86.38 112 HIS A N 1
ATOM 837 C CA . HIS A 1 112 ? 7.521 9.014 -15.824 1.00 86.38 112 HIS A CA 1
ATOM 838 C C . HIS A 1 112 ? 7.266 7.761 -16.674 1.00 86.38 112 HIS A C 1
ATOM 840 O O . HIS A 1 112 ? 8.127 7.359 -17.458 1.00 86.38 112 HIS A O 1
ATOM 846 N N . ARG A 1 113 ? 6.067 7.186 -16.546 1.00 87.31 113 ARG A N 1
ATOM 847 C CA . ARG A 1 113 ? 5.573 6.078 -17.372 1.00 87.31 113 ARG A CA 1
ATOM 848 C C . ARG A 1 113 ? 4.382 6.539 -18.197 1.00 87.31 113 ARG A C 1
ATOM 850 O O . ARG A 1 113 ? 3.557 7.315 -17.716 1.00 87.31 113 ARG A O 1
ATOM 857 N N . GLU A 1 114 ? 4.304 6.046 -19.427 1.00 88.56 114 GLU A N 1
ATOM 858 C CA . GLU A 1 114 ? 3.142 6.265 -20.285 1.00 88.56 114 GLU A CA 1
ATOM 859 C C . GLU A 1 114 ? 1.874 5.736 -19.597 1.00 88.56 114 GLU A C 1
ATOM 861 O O . GLU A 1 114 ? 1.900 4.684 -18.960 1.00 88.56 114 GLU A O 1
ATOM 866 N N . GLY A 1 115 ? 0.786 6.502 -19.678 1.00 91.69 115 GLY A N 1
ATOM 867 C CA . GLY A 1 115 ? -0.471 6.208 -18.990 1.00 91.69 115 GLY A CA 1
ATOM 868 C C . GLY A 1 115 ? -0.532 6.645 -17.522 1.00 91.69 115 GLY A C 1
ATOM 869 O O . GLY A 1 115 ? -1.559 6.470 -16.873 1.00 91.69 115 GLY A O 1
ATOM 870 N N . PHE A 1 116 ? 0.530 7.238 -16.960 1.00 93.62 116 PHE A N 1
ATOM 871 C CA . PHE A 1 116 ? 0.457 7.852 -15.631 1.00 93.62 116 PHE A CA 1
ATOM 872 C C . PHE A 1 116 ? -0.586 8.985 -15.620 1.00 93.62 116 PHE A C 1
ATOM 874 O O . PHE A 1 116 ? -0.531 9.875 -16.465 1.00 93.62 116 PHE A O 1
ATOM 881 N N . GLN A 1 117 ? -1.484 8.964 -14.630 1.00 94.12 117 GLN A N 1
ATOM 882 C CA . GLN A 1 117 ? -2.665 9.827 -14.461 1.00 94.12 117 GLN A CA 1
ATOM 883 C C . GLN A 1 117 ? -3.825 9.605 -15.443 1.00 94.12 117 GLN A C 1
ATOM 885 O O . GLN A 1 117 ? -4.807 10.348 -15.380 1.00 94.12 117 GLN A O 1
ATOM 890 N N . ASP A 1 118 ? -3.780 8.571 -16.285 1.00 95.75 118 ASP A N 1
ATOM 891 C CA . ASP A 1 118 ? -4.957 8.184 -17.063 1.00 95.75 118 ASP A CA 1
ATOM 892 C C . ASP A 1 118 ? -6.071 7.673 -16.143 1.00 95.75 118 ASP A C 1
ATOM 894 O O . ASP A 1 118 ? -5.815 7.082 -15.094 1.00 95.75 118 ASP A O 1
ATOM 898 N N . VAL A 1 119 ? -7.323 7.915 -16.534 1.00 95.69 119 VAL A N 1
ATOM 899 C CA . VAL A 1 119 ? -8.499 7.463 -15.780 1.00 95.69 119 VAL A CA 1
ATOM 900 C C . VAL A 1 119 ? -8.604 5.943 -15.844 1.00 95.69 119 VAL A C 1
ATOM 902 O O . VAL A 1 119 ? -8.453 5.351 -16.910 1.00 95.69 119 VAL A O 1
ATOM 905 N N . CYS A 1 120 ? -8.935 5.322 -14.717 1.00 95.06 120 CYS A N 1
ATOM 906 C CA . CYS A 1 120 ? -9.086 3.876 -14.609 1.00 95.06 120 CYS A CA 1
ATOM 907 C C . CYS A 1 120 ? -10.209 3.496 -13.639 1.00 95.06 120 CYS A C 1
ATOM 909 O O . CYS A 1 120 ? -10.548 4.236 -12.711 1.00 95.06 120 CYS A O 1
ATOM 911 N N . ALA A 1 121 ? -10.767 2.305 -13.831 1.00 93.44 121 ALA A N 1
ATOM 912 C CA . ALA A 1 121 ? -11.721 1.678 -12.921 1.00 93.44 121 ALA A CA 1
ATOM 913 C C . ALA A 1 121 ? -11.114 0.461 -12.207 1.00 93.44 121 ALA A C 1
ATOM 915 O O . ALA A 1 121 ? -11.548 0.103 -11.111 1.00 93.44 121 ALA A O 1
ATOM 916 N N . VAL A 1 122 ? -10.106 -0.180 -12.799 1.00 91.38 122 VAL A N 1
ATOM 917 C CA . VAL A 1 122 ? -9.365 -1.313 -12.229 1.00 91.38 122 VAL A CA 1
ATOM 918 C C . VAL A 1 122 ? -7.888 -1.241 -12.609 1.00 91.38 122 VAL A C 1
ATOM 920 O O . VAL A 1 122 ? -7.525 -0.597 -13.586 1.00 91.38 122 VAL A O 1
ATOM 923 N N . ASP A 1 123 ? -7.026 -1.944 -11.870 1.00 91.25 123 ASP A N 1
ATOM 924 C CA . ASP A 1 123 ? -5.582 -1.984 -12.162 1.00 91.25 123 ASP A CA 1
ATOM 925 C C . ASP A 1 123 ? -5.278 -2.449 -13.599 1.00 91.25 123 ASP A C 1
ATOM 927 O O . ASP A 1 123 ? -4.321 -1.983 -14.202 1.00 91.25 123 ASP A O 1
ATOM 931 N N . ALA A 1 124 ? -6.114 -3.327 -14.167 1.00 90.56 124 ALA A N 1
ATOM 932 C CA . ALA A 1 124 ? -5.957 -3.832 -15.534 1.00 90.56 124 ALA A CA 1
ATOM 933 C C . ALA A 1 124 ? -6.202 -2.778 -16.632 1.00 90.56 124 ALA A C 1
ATOM 935 O O . ALA A 1 124 ? -5.882 -3.040 -17.789 1.00 90.56 124 ALA A O 1
ATOM 936 N N . ASP A 1 125 ? -6.767 -1.616 -16.288 1.00 91.81 125 ASP A N 1
ATOM 937 C CA . ASP A 1 125 ? -6.901 -0.490 -17.218 1.00 91.81 125 ASP A CA 1
ATOM 938 C C . ASP A 1 125 ? -5.577 0.284 -17.366 1.00 91.81 125 ASP A C 1
ATOM 940 O O . ASP A 1 125 ? -5.417 1.060 -18.306 1.00 91.81 125 ASP A O 1
ATOM 944 N N . CYS A 1 126 ? -4.630 0.083 -16.444 1.00 92.56 126 CYS A N 1
ATOM 945 C CA . CYS A 1 126 ? -3.356 0.788 -16.411 1.00 92.56 126 CYS A CA 1
ATOM 946 C C . CYS A 1 126 ? -2.251 0.032 -17.159 1.00 92.56 126 CYS A C 1
ATOM 948 O O . CYS A 1 126 ? -2.235 -1.197 -17.219 1.00 92.56 126 CYS A O 1
ATOM 950 N N . GLY A 1 127 ? -1.301 0.790 -17.717 1.00 86.25 127 GLY A N 1
ATOM 951 C CA . GLY A 1 127 ? -0.110 0.239 -18.364 1.00 86.25 127 GLY A CA 1
ATOM 952 C C . GLY A 1 127 ? 0.848 -0.459 -17.390 1.00 86.25 127 GLY A C 1
ATOM 953 O O . GLY A 1 127 ? 0.674 -0.442 -16.172 1.00 86.25 127 GLY A O 1
ATOM 954 N N . ASP A 1 128 ? 1.903 -1.060 -17.932 1.00 83.88 128 ASP A N 1
ATOM 955 C CA . ASP A 1 128 ? 2.848 -1.872 -17.164 1.00 83.88 128 ASP A CA 1
ATOM 956 C C . ASP A 1 128 ? 3.490 -1.137 -15.970 1.00 83.88 128 ASP A C 1
ATOM 958 O O . ASP A 1 128 ? 4.108 -0.072 -16.081 1.00 83.88 128 ASP A O 1
ATOM 962 N N . GLY A 1 129 ? 3.369 -1.763 -14.793 1.00 83.81 129 GLY A N 1
ATOM 963 C CA . GLY A 1 129 ? 3.847 -1.238 -13.512 1.00 83.81 129 GLY A CA 1
ATOM 964 C C . GLY A 1 129 ? 3.163 0.064 -13.078 1.00 83.81 129 GLY A C 1
ATOM 965 O O . GLY A 1 129 ? 3.730 0.850 -12.312 1.00 83.81 129 GLY A O 1
ATOM 966 N N . LEU A 1 130 ? 1.950 0.288 -13.581 1.00 91.12 130 LEU A N 1
ATOM 967 C CA . LEU A 1 130 ? 0.976 1.217 -13.039 1.00 91.12 130 LEU A CA 1
ATOM 968 C C . LEU A 1 130 ? -0.206 0.435 -12.440 1.00 91.12 130 LEU A C 1
ATOM 970 O O . LEU A 1 130 ? -0.476 -0.707 -12.803 1.00 91.12 130 LEU A O 1
ATOM 974 N N . ILE A 1 131 ? -0.906 1.060 -11.503 1.00 94.88 131 ILE A N 1
ATOM 975 C CA . ILE A 1 131 ? -2.085 0.539 -10.802 1.00 94.88 131 ILE A CA 1
ATOM 976 C C . ILE A 1 131 ? -3.125 1.646 -10.666 1.00 94.88 131 ILE A C 1
ATOM 978 O O . ILE A 1 131 ? -2.784 2.829 -10.687 1.00 94.88 131 ILE A O 1
ATOM 982 N N . CYS A 1 132 ? -4.385 1.277 -10.471 1.00 95.31 132 CYS A N 1
ATOM 983 C CA . CYS A 1 132 ? -5.475 2.234 -10.388 1.00 95.31 132 CYS A CA 1
ATOM 984 C C . CYS A 1 132 ? -5.738 2.664 -8.943 1.00 95.31 132 CYS A C 1
ATOM 986 O O . CYS A 1 132 ? -6.260 1.872 -8.161 1.00 95.31 132 CYS A O 1
ATOM 988 N N . ILE A 1 133 ? -5.406 3.899 -8.568 1.00 95.06 133 ILE A N 1
ATOM 989 C CA . ILE A 1 133 ? -5.564 4.413 -7.193 1.00 95.06 133 ILE A CA 1
ATOM 990 C C . ILE A 1 133 ? -6.695 5.447 -7.080 1.00 95.06 133 ILE A C 1
ATOM 992 O O . ILE A 1 133 ? -7.299 5.830 -8.079 1.00 95.06 133 ILE A O 1
ATOM 996 N N . ALA A 1 134 ? -6.975 5.893 -5.854 1.00 92.56 134 ALA A N 1
ATOM 997 C CA . ALA A 1 134 ? -7.956 6.917 -5.479 1.00 92.56 134 ALA A CA 1
ATOM 998 C C . ALA A 1 134 ? -9.435 6.536 -5.714 1.00 92.56 134 ALA A C 1
ATOM 1000 O O . ALA A 1 134 ? -10.346 7.371 -5.658 1.00 92.56 134 ALA A O 1
ATOM 1001 N N . GLN A 1 135 ? -9.695 5.243 -5.915 1.00 87.06 135 GLN A N 1
ATOM 1002 C CA . GLN A 1 135 ? -11.025 4.696 -6.197 1.00 87.06 135 GLN A CA 1
ATOM 1003 C C . GLN A 1 135 ? -11.994 4.854 -5.022 1.00 87.06 135 GLN A C 1
ATOM 1005 O O . GLN A 1 135 ? -13.208 4.969 -5.203 1.00 87.06 135 GLN A O 1
ATOM 1010 N N . THR A 1 136 ? -11.480 4.843 -3.791 1.00 83.25 136 THR A N 1
ATOM 1011 C CA . THR A 1 136 ? -12.320 4.908 -2.591 1.00 83.25 136 THR A CA 1
ATOM 1012 C C . THR A 1 136 ? -12.910 6.299 -2.355 1.00 83.25 136 THR A C 1
ATOM 1014 O O . THR A 1 136 ? -13.891 6.410 -1.604 1.00 83.25 136 THR A O 1
ATOM 1017 N N . VAL A 1 137 ? -12.363 7.325 -3.023 1.00 74.88 137 VAL A N 1
ATOM 1018 C CA . VAL A 1 137 ? -12.674 8.749 -2.824 1.00 74.88 137 VAL A CA 1
ATOM 1019 C C . VAL A 1 137 ? -13.395 9.370 -4.025 1.00 74.88 137 VAL A C 1
ATOM 1021 O O . VAL A 1 137 ? -14.428 10.009 -3.823 1.00 74.88 137 VAL A O 1
ATOM 1024 N N . TYR A 1 138 ? -12.906 9.184 -5.257 1.00 72.62 138 TYR A N 1
ATOM 1025 C CA . TYR A 1 138 ? -13.345 9.987 -6.415 1.00 72.62 138 TYR A CA 1
ATOM 1026 C C . TYR A 1 138 ? -14.328 9.300 -7.376 1.00 72.62 138 TYR A C 1
ATOM 1028 O O . TYR A 1 138 ? -14.737 9.898 -8.369 1.00 72.62 138 TYR A O 1
ATOM 1036 N N . GLY A 1 139 ? -14.789 8.086 -7.066 1.00 74.38 139 GLY A N 1
ATOM 1037 C CA . GLY A 1 139 ? -15.716 7.325 -7.915 1.00 74.38 139 GLY A CA 1
ATOM 1038 C C . GLY A 1 139 ? -15.012 6.642 -9.088 1.00 74.38 139 GLY A C 1
ATOM 1039 O O . GLY A 1 139 ? -15.153 5.431 -9.226 1.00 74.38 139 GLY A O 1
ATOM 1040 N N . ASP A 1 140 ? -14.204 7.393 -9.839 1.00 84.56 140 ASP A N 1
ATOM 1041 C CA . ASP A 1 140 ? -13.216 6.883 -10.794 1.00 84.56 140 ASP A CA 1
ATOM 1042 C C . ASP A 1 140 ? -11.799 7.091 -10.232 1.00 84.56 140 ASP A C 1
ATOM 1044 O O . ASP A 1 140 ? -11.546 8.058 -9.508 1.00 84.56 140 ASP A O 1
ATOM 1048 N N . GLY A 1 141 ? -10.883 6.170 -10.536 1.00 94.38 141 GLY A N 1
ATOM 1049 C CA . GLY A 1 141 ? -9.482 6.256 -10.132 1.00 94.38 141 GLY A CA 1
ATOM 1050 C C . GLY A 1 141 ? -8.587 6.831 -11.228 1.00 94.38 141 GLY A C 1
ATOM 1051 O O . GLY A 1 141 ? -9.038 7.154 -12.330 1.00 94.38 141 GLY A O 1
ATOM 1052 N N . TYR A 1 142 ? -7.293 6.914 -10.935 1.00 95.44 142 TYR A N 1
ATOM 1053 C CA . TYR A 1 142 ? -6.272 7.216 -11.938 1.00 95.44 142 TYR A CA 1
ATOM 1054 C C . TYR A 1 142 ? -5.045 6.314 -11.793 1.00 95.44 142 TYR A C 1
ATOM 1056 O O . TYR A 1 142 ? -4.731 5.815 -10.708 1.00 95.44 142 TYR A O 1
ATOM 1064 N N . CYS A 1 143 ? -4.348 6.100 -12.905 1.00 96.25 143 CYS A N 1
ATOM 1065 C CA . CYS A 1 143 ? -3.178 5.244 -12.964 1.00 96.25 143 CYS A CA 1
ATOM 1066 C C . CYS A 1 143 ? -1.975 5.913 -12.291 1.00 96.25 143 CYS A C 1
ATOM 1068 O O . CYS A 1 143 ? -1.567 7.020 -12.642 1.00 96.25 143 CYS A O 1
ATOM 1070 N N . ALA A 1 144 ? -1.377 5.225 -11.329 1.00 95.56 144 ALA A N 1
ATOM 1071 C CA . ALA A 1 144 ? -0.195 5.655 -10.594 1.00 95.56 144 ALA A CA 1
ATOM 1072 C C . ALA A 1 144 ? 0.837 4.528 -10.549 1.00 95.56 144 ALA A C 1
ATOM 1074 O O . ALA A 1 144 ? 0.513 3.387 -10.857 1.00 95.56 144 ALA A O 1
ATOM 1075 N N . HIS A 1 145 ? 2.081 4.829 -10.177 1.00 93.75 145 HIS A N 1
ATOM 1076 C CA . HIS A 1 145 ? 3.104 3.789 -10.057 1.00 93.75 145 HIS A CA 1
ATOM 1077 C C . HIS A 1 145 ? 2.692 2.708 -9.057 1.00 93.75 145 HIS A C 1
ATOM 1079 O O . HIS A 1 145 ? 2.185 3.022 -7.982 1.00 93.75 145 HIS A O 1
ATOM 1085 N N . ASP A 1 146 ? 2.958 1.445 -9.385 1.00 92.44 146 ASP A N 1
ATOM 1086 C CA . ASP A 1 146 ? 2.649 0.291 -8.530 1.00 92.44 146 ASP A CA 1
ATOM 1087 C C . ASP A 1 146 ? 3.146 0.443 -7.083 1.00 92.44 146 ASP A C 1
ATOM 1089 O O . ASP A 1 146 ? 2.424 0.146 -6.132 1.00 92.44 146 ASP A O 1
ATOM 1093 N N . TRP A 1 147 ? 4.342 0.998 -6.897 1.00 91.94 147 TRP A N 1
ATOM 1094 C CA . TRP A 1 147 ? 4.944 1.220 -5.589 1.00 91.94 147 TRP A CA 1
ATOM 1095 C C . TRP A 1 147 ? 4.225 2.264 -4.724 1.00 91.94 147 TRP A C 1
ATOM 1097 O O . TRP A 1 147 ? 4.486 2.326 -3.518 1.00 91.94 147 TRP A O 1
ATOM 1107 N N . MET A 1 148 ? 3.335 3.070 -5.313 1.00 96.06 148 MET A N 1
ATOM 1108 C CA . MET A 1 148 ? 2.478 4.015 -4.594 1.00 96.06 148 MET A CA 1
ATOM 1109 C C . MET A 1 148 ? 1.307 3.330 -3.883 1.00 96.06 148 MET A C 1
ATOM 1111 O O . MET A 1 148 ? 0.532 4.026 -3.235 1.00 96.06 148 MET A O 1
ATOM 1115 N N . ARG A 1 149 ? 1.170 2.000 -3.977 1.00 95.44 149 ARG A N 1
ATOM 1116 C CA . ARG A 1 149 ? 0.334 1.174 -3.099 1.00 95.44 149 ARG A CA 1
ATOM 1117 C C . ARG A 1 149 ? 1.220 0.227 -2.305 1.00 95.44 149 ARG A C 1
ATOM 1119 O O . ARG A 1 149 ? 2.061 -0.463 -2.874 1.00 95.44 149 ARG A O 1
ATOM 1126 N N . ASP A 1 150 ? 1.015 0.155 -0.997 1.00 95.19 150 ASP A N 1
ATOM 1127 C CA . ASP A 1 150 ? 1.696 -0.826 -0.146 1.00 95.19 150 ASP A CA 1
ATOM 1128 C C . ASP A 1 150 ? 0.799 -1.217 1.035 1.00 95.19 150 ASP A C 1
ATOM 1130 O O . ASP A 1 150 ? -0.141 -0.498 1.398 1.00 95.19 150 ASP A O 1
ATOM 1134 N N . SER A 1 151 ? 1.083 -2.378 1.617 1.00 94.88 151 SER A N 1
ATOM 1135 C CA . SER A 1 151 ? 0.314 -2.963 2.713 1.00 94.88 151 SER A CA 1
ATOM 1136 C C . SER A 1 151 ? 1.229 -3.262 3.895 1.00 94.88 151 SER A C 1
ATOM 1138 O O . SER A 1 151 ? 2.253 -3.931 3.769 1.00 94.88 151 SER A O 1
ATOM 1140 N N . PHE A 1 152 ? 0.826 -2.797 5.072 1.00 94.75 152 PHE A N 1
ATOM 1141 C CA . PHE A 1 152 ? 1.591 -2.888 6.307 1.00 94.75 152 PHE A CA 1
ATOM 1142 C C . PHE A 1 152 ? 0.806 -3.723 7.316 1.00 94.75 152 PHE A C 1
ATOM 1144 O O . PHE A 1 152 ? -0.235 -3.295 7.816 1.00 94.75 152 PHE A O 1
ATOM 1151 N N . THR A 1 153 ? 1.286 -4.935 7.594 1.00 93.69 153 THR A N 1
ATOM 1152 C CA . THR A 1 153 ? 0.606 -5.890 8.478 1.00 93.69 153 THR A CA 1
ATOM 1153 C C . THR A 1 153 ? 1.249 -5.905 9.858 1.00 93.69 153 THR A C 1
ATOM 1155 O O . THR A 1 153 ? 2.452 -6.129 9.995 1.00 93.69 153 THR A O 1
ATOM 1158 N N . VAL A 1 154 ? 0.423 -5.747 10.888 1.00 91.31 154 VAL A N 1
ATOM 1159 C CA . VAL A 1 154 ? 0.795 -5.930 12.291 1.00 91.31 154 VAL A CA 1
ATOM 1160 C C . VAL A 1 154 ? 0.081 -7.167 12.812 1.00 91.31 154 VAL A C 1
ATOM 1162 O O . VAL A 1 154 ? -1.147 -7.239 12.795 1.00 91.31 154 VAL A O 1
ATOM 1165 N N . GLY A 1 155 ? 0.853 -8.151 13.269 1.00 88.12 155 GLY A N 1
ATOM 1166 C CA . GLY A 1 155 ? 0.335 -9.331 13.957 1.00 88.12 155 GLY A CA 1
ATOM 1167 C C . GLY A 1 155 ? 0.536 -9.245 15.468 1.00 88.12 155 GLY A C 1
ATOM 1168 O O . GLY A 1 155 ? 1.344 -8.458 15.958 1.00 88.12 155 GLY A O 1
ATOM 1169 N N . GLY A 1 156 ? -0.164 -10.105 16.202 1.00 78.25 156 GLY A N 1
ATOM 1170 C CA . GLY A 1 156 ? -0.045 -10.222 17.653 1.00 78.25 156 GLY A CA 1
ATOM 1171 C C . GLY A 1 156 ? -1.411 -10.171 18.320 1.00 78.25 156 GLY A C 1
ATOM 1172 O O . GLY A 1 156 ? -2.300 -9.457 17.871 1.00 78.25 156 GLY A O 1
ATOM 1173 N N . VAL A 1 157 ? -1.582 -10.952 19.388 1.00 80.38 157 VAL A N 1
ATOM 1174 C CA . VAL A 1 157 ? -2.861 -11.029 20.101 1.00 80.38 157 VAL A CA 1
ATOM 1175 C C . VAL A 1 157 ? -2.909 -9.957 21.189 1.00 80.38 157 VAL A C 1
ATOM 1177 O O . VAL A 1 157 ? -2.163 -10.027 22.165 1.00 80.38 157 VAL A O 1
ATOM 1180 N N . GLY A 1 158 ? -3.788 -8.974 21.018 1.00 90.69 158 GLY A N 1
ATOM 1181 C CA . GLY A 1 158 ? -4.157 -7.975 22.016 1.00 90.69 158 GLY A CA 1
ATOM 1182 C C . GLY A 1 158 ? -5.516 -8.299 22.631 1.00 90.69 158 GLY A C 1
ATOM 1183 O O . GLY A 1 158 ? -6.513 -8.413 21.920 1.00 90.69 158 GLY A O 1
ATOM 1184 N N . SER A 1 159 ? -5.572 -8.450 23.955 1.00 94.88 159 SER A N 1
ATOM 1185 C CA . SER A 1 159 ? -6.825 -8.701 24.674 1.00 94.88 159 SER A CA 1
ATOM 1186 C C . SER A 1 159 ? -7.674 -7.436 24.776 1.00 94.88 159 SER A C 1
ATOM 1188 O O . SER A 1 159 ? -7.161 -6.381 25.151 1.00 94.88 159 SER A O 1
ATOM 1190 N N . ILE A 1 160 ? -8.979 -7.564 24.554 1.00 96.62 160 ILE A N 1
ATOM 1191 C CA . ILE A 1 160 ? -9.972 -6.511 24.768 1.00 96.62 160 ILE A CA 1
ATOM 1192 C C . ILE A 1 160 ? -10.794 -6.906 26.003 1.00 96.62 160 ILE A C 1
ATOM 1194 O O . ILE A 1 160 ? -11.622 -7.817 25.916 1.00 96.62 160 ILE A O 1
ATOM 1198 N N . PRO A 1 161 ? -10.550 -6.293 27.173 1.00 96.06 161 PRO A N 1
ATOM 1199 C CA . PRO A 1 161 ? -11.193 -6.706 28.415 1.00 96.06 161 PRO A CA 1
ATOM 1200 C C . PRO A 1 161 ? -12.672 -6.298 28.473 1.00 96.06 161 PRO A C 1
ATOM 1202 O O . PRO A 1 161 ? -13.063 -5.264 27.931 1.00 96.06 161 PRO A O 1
ATOM 1205 N N . ALA A 1 162 ? -13.476 -7.059 29.226 1.00 96.75 162 ALA A N 1
ATOM 1206 C CA . ALA A 1 162 ? -14.865 -6.722 29.570 1.00 96.75 162 ALA A CA 1
ATOM 1207 C C . ALA A 1 162 ? -14.970 -5.645 30.660 1.00 96.75 162 ALA A C 1
ATOM 1209 O O . ALA A 1 162 ? -15.579 -5.846 31.713 1.00 96.75 162 ALA A O 1
ATOM 1210 N N . VAL A 1 163 ? -14.324 -4.504 30.422 1.00 96.19 163 VAL A N 1
ATOM 1211 C CA . VAL A 1 163 ? -14.350 -3.320 31.285 1.00 96.19 163 VAL A CA 1
ATOM 1212 C C . VAL A 1 163 ? -14.366 -2.066 30.427 1.00 96.19 163 VAL A C 1
ATOM 1214 O O . VAL A 1 163 ? -13.817 -2.052 29.326 1.00 96.19 163 VAL A O 1
ATOM 1217 N N . ALA A 1 164 ? -14.999 -1.008 30.931 1.00 96.56 164 ALA A N 1
ATOM 1218 C CA . ALA A 1 164 ? -15.026 0.265 30.227 1.00 96.56 164 ALA A CA 1
ATOM 1219 C C . ALA A 1 164 ? -13.613 0.857 30.221 1.00 96.56 164 ALA A C 1
ATOM 1221 O O . ALA A 1 164 ? -13.025 1.104 31.277 1.00 96.56 164 ALA A O 1
ATOM 1222 N N . MET A 1 165 ? -13.066 1.053 29.028 1.00 96.19 165 MET A N 1
ATOM 1223 C CA . MET A 1 165 ? -11.741 1.620 28.822 1.00 96.19 165 MET A CA 1
ATOM 1224 C C . MET A 1 165 ? -11.846 3.142 28.763 1.00 96.19 165 MET A C 1
ATOM 1226 O O . MET A 1 165 ? -12.640 3.675 27.991 1.00 96.19 165 MET A O 1
ATOM 1230 N N . THR A 1 166 ? -11.039 3.850 29.554 1.00 94.31 166 THR A N 1
ATOM 1231 C CA . THR A 1 166 ? -10.994 5.324 29.526 1.00 94.31 166 THR A CA 1
ATOM 1232 C C . THR A 1 166 ? -10.212 5.861 28.334 1.00 94.31 166 THR A C 1
ATOM 1234 O O . THR A 1 166 ? -10.509 6.952 27.873 1.00 94.31 166 THR A O 1
ATOM 1237 N N . GLU A 1 167 ? -9.255 5.080 27.832 1.00 95.12 167 GLU A N 1
ATOM 1238 C CA . GLU A 1 167 ? -8.415 5.397 26.677 1.00 95.12 167 GLU A CA 1
ATOM 1239 C C . GLU A 1 167 ? -8.348 4.179 25.745 1.00 95.12 167 GLU A C 1
ATOM 1241 O O . GLU A 1 167 ? -8.407 3.040 26.233 1.00 95.12 167 GLU A O 1
ATOM 1246 N N . PRO A 1 168 ? -8.215 4.374 24.424 1.00 96.50 168 PRO A N 1
ATOM 1247 C CA . PRO A 1 168 ? -8.004 3.273 23.498 1.00 96.50 168 PRO A CA 1
ATOM 1248 C C . PRO A 1 168 ? -6.641 2.604 23.713 1.00 96.50 168 PRO A C 1
ATOM 1250 O O . PRO A 1 168 ? -5.653 3.234 24.086 1.00 96.50 168 PRO A O 1
ATOM 1253 N N . THR A 1 169 ? -6.566 1.309 23.410 1.00 96.56 169 THR A N 1
ATOM 1254 C CA . THR A 1 169 ? -5.278 0.637 23.198 1.00 96.56 169 THR A CA 1
ATOM 1255 C C . THR A 1 169 ? -4.802 0.929 21.781 1.00 96.56 169 THR A C 1
ATOM 1257 O O . THR A 1 169 ? -5.548 0.696 20.828 1.00 96.56 169 THR A O 1
ATOM 1260 N N . ALA A 1 170 ? -3.575 1.434 21.652 1.00 95.75 170 ALA A N 1
ATOM 1261 C CA . ALA A 1 170 ? -2.958 1.753 20.371 1.00 95.75 170 ALA A CA 1
ATOM 1262 C C . ALA A 1 170 ? -2.088 0.597 19.859 1.00 95.75 170 ALA A C 1
ATOM 1264 O O . ALA A 1 170 ? -1.274 0.044 20.600 1.00 95.75 170 ALA A O 1
ATOM 1265 N N . TYR A 1 171 ? -2.234 0.278 18.575 1.00 96.50 171 TYR A N 1
ATOM 1266 C CA . TYR A 1 171 ? -1.439 -0.712 17.853 1.00 96.50 171 TYR A CA 1
ATOM 1267 C C . TYR A 1 171 ? -0.715 -0.010 16.690 1.00 96.50 171 TYR A C 1
ATOM 1269 O O . TYR A 1 171 ? -1.328 0.198 15.637 1.00 96.50 171 TYR A O 1
ATOM 1277 N N . PRO A 1 172 ? 0.547 0.420 16.885 1.00 95.31 172 PRO A N 1
ATOM 1278 C CA . PRO A 1 172 ? 1.257 1.249 15.917 1.00 95.31 172 PRO A CA 1
ATOM 1279 C C . PRO A 1 172 ? 1.769 0.449 14.712 1.00 95.31 172 PRO A C 1
ATOM 1281 O O . PRO A 1 172 ? 2.112 -0.730 14.823 1.00 95.31 172 PRO A O 1
ATOM 1284 N N . VAL A 1 173 ? 1.870 1.116 13.563 1.00 94.94 173 VAL A N 1
ATOM 1285 C CA . VAL A 1 173 ? 2.476 0.615 12.328 1.00 94.94 173 VAL A CA 1
ATOM 1286 C C . VAL A 1 173 ? 3.235 1.740 11.627 1.00 94.94 173 VAL A C 1
ATOM 1288 O O . VAL A 1 173 ? 2.700 2.822 11.397 1.00 94.94 173 VAL A O 1
ATOM 1291 N N . LEU A 1 174 ? 4.496 1.489 11.275 1.00 94.94 174 LEU A N 1
ATOM 1292 C CA . LEU A 1 174 ? 5.305 2.460 10.544 1.00 94.94 174 LEU A CA 1
ATOM 1293 C C . LEU A 1 174 ? 5.082 2.310 9.037 1.00 94.94 174 LEU A C 1
ATOM 1295 O O . LEU A 1 174 ? 5.460 1.297 8.446 1.00 94.94 174 LEU A O 1
ATOM 1299 N N . VAL A 1 175 ? 4.524 3.347 8.418 1.00 95.88 175 VAL A N 1
ATOM 1300 C CA . VAL A 1 175 ? 4.362 3.462 6.965 1.00 95.88 175 VAL A CA 1
ATOM 1301 C C . VAL A 1 175 ? 5.532 4.256 6.395 1.00 95.88 175 VAL A C 1
ATOM 1303 O O . VAL A 1 175 ? 5.809 5.369 6.840 1.00 95.88 175 VAL A O 1
ATOM 1306 N N . PHE A 1 176 ? 6.227 3.694 5.405 1.00 95.75 176 PHE A N 1
ATOM 1307 C CA . PHE A 1 176 ? 7.349 4.350 4.728 1.00 95.75 176 PHE A CA 1
ATOM 1308 C C . PHE A 1 176 ? 7.534 3.833 3.295 1.00 95.75 176 PHE A C 1
ATOM 1310 O O . PHE A 1 176 ? 7.030 2.771 2.920 1.00 95.75 176 PHE A O 1
ATOM 1317 N N . GLY A 1 177 ? 8.288 4.575 2.485 1.00 94.25 177 GLY A N 1
ATOM 1318 C CA . GLY A 1 177 ? 8.539 4.243 1.081 1.00 94.25 177 GLY A CA 1
ATOM 1319 C C . GLY A 1 177 ? 7.346 4.482 0.150 1.00 94.25 177 GLY A C 1
ATOM 1320 O O . GLY A 1 177 ? 7.318 3.897 -0.937 1.00 94.25 177 GLY A O 1
ATOM 1321 N N . GLN A 1 178 ? 6.376 5.286 0.593 1.00 96.06 178 GLN A N 1
ATOM 1322 C CA . GLN A 1 178 ? 5.258 5.810 -0.197 1.00 96.06 178 GLN A CA 1
ATOM 1323 C C . GLN A 1 178 ? 5.624 7.170 -0.826 1.00 96.06 178 GLN A C 1
ATOM 1325 O O . GLN A 1 178 ? 6.752 7.644 -0.654 1.00 96.06 178 GLN A O 1
ATOM 1330 N N . ALA A 1 179 ? 4.700 7.788 -1.572 1.00 95.88 179 ALA A N 1
ATOM 1331 C CA . ALA A 1 179 ? 4.853 9.149 -2.099 1.00 95.88 179 ALA A CA 1
ATOM 1332 C C . ALA A 1 179 ? 4.748 10.191 -0.959 1.00 95.88 179 ALA A C 1
ATOM 1334 O O . ALA A 1 179 ? 5.409 10.019 0.064 1.00 95.88 179 ALA A O 1
ATOM 1335 N N . THR A 1 180 ? 3.975 11.276 -1.078 1.00 94.25 180 THR A N 1
ATOM 1336 C CA . THR A 1 180 ? 3.861 12.289 -0.001 1.00 94.25 180 THR A CA 1
ATOM 1337 C C . THR A 1 180 ? 2.564 12.193 0.785 1.00 94.25 180 THR A C 1
ATOM 1339 O O . THR A 1 180 ? 2.623 12.210 2.014 1.00 94.25 180 THR A O 1
ATOM 1342 N N . VAL A 1 181 ? 1.425 12.046 0.109 1.00 94.38 181 VAL A N 1
ATOM 1343 C CA . VAL A 1 181 ? 0.093 12.146 0.731 1.00 94.38 181 VAL A CA 1
ATOM 1344 C C . VAL A 1 181 ? -0.779 10.926 0.411 1.00 94.38 181 VAL A C 1
ATOM 1346 O O . VAL A 1 181 ? -0.557 10.296 -0.630 1.00 94.38 181 VAL A O 1
ATOM 1349 N N . PRO A 1 182 ? -1.714 10.525 1.297 1.00 94.38 182 PRO A N 1
ATOM 1350 C CA . PRO A 1 182 ? -2.547 9.346 1.090 1.00 94.38 182 PRO A CA 1
ATOM 1351 C C . PRO A 1 182 ? -3.680 9.623 0.094 1.00 94.38 182 PRO A C 1
ATOM 1353 O O . PRO A 1 182 ? -4.138 10.752 -0.029 1.00 94.38 182 PRO A O 1
ATOM 1356 N N . GLU A 1 183 ? -4.176 8.572 -0.558 1.00 93.56 183 GLU A N 1
ATOM 1357 C CA . GLU A 1 183 ? -5.342 8.601 -1.455 1.00 93.56 183 GLU A CA 1
ATOM 1358 C C . GLU A 1 183 ? -6.430 7.635 -0.965 1.00 93.56 183 GLU A C 1
ATOM 1360 O O . GLU A 1 183 ? -7.469 8.046 -0.440 1.00 93.56 183 GLU A O 1
ATOM 1365 N N . ASP A 1 184 ? -6.170 6.333 -1.051 1.00 94.00 184 ASP A N 1
ATOM 1366 C CA . ASP A 1 184 ? -6.986 5.283 -0.452 1.00 94.00 184 ASP A CA 1
ATOM 1367 C C . ASP A 1 184 ? -6.362 4.849 0.870 1.00 94.00 184 ASP A C 1
ATOM 1369 O O . ASP A 1 184 ? -5.160 4.596 0.946 1.00 94.00 184 ASP A O 1
ATOM 1373 N N . VAL A 1 185 ? -7.191 4.710 1.902 1.00 95.56 185 VAL A N 1
ATOM 1374 C CA . VAL A 1 185 ? -6.788 4.181 3.206 1.00 95.56 185 VAL A CA 1
ATOM 1375 C C . VAL A 1 185 ? -7.752 3.057 3.566 1.00 95.56 185 VAL A C 1
ATOM 1377 O O . VAL A 1 185 ? -8.944 3.279 3.786 1.00 95.56 185 VAL A O 1
ATOM 1380 N N . ILE A 1 186 ? -7.248 1.826 3.578 1.00 96.12 186 ILE A N 1
ATOM 1381 C CA . ILE A 1 186 ? -8.035 0.612 3.809 1.00 96.12 186 ILE A CA 1
ATOM 1382 C C . ILE A 1 186 ? -7.433 -0.134 4.991 1.00 96.12 186 ILE A C 1
ATOM 1384 O O . ILE A 1 186 ? -6.227 -0.374 5.035 1.00 96.12 186 ILE A O 1
ATOM 1388 N N . VAL A 1 187 ? -8.278 -0.536 5.935 1.00 97.69 187 VAL A N 1
ATOM 1389 C CA . VAL A 1 187 ? -7.858 -1.299 7.112 1.00 97.69 187 VAL A CA 1
ATOM 1390 C C . VAL A 1 187 ? -8.595 -2.627 7.145 1.00 97.69 187 VAL A C 1
ATOM 1392 O O . VAL A 1 187 ? -9.810 -2.668 7.325 1.00 97.69 187 VAL A O 1
ATOM 1395 N N . ASP A 1 188 ? -7.850 -3.714 6.998 1.00 97.69 188 ASP A N 1
ATOM 1396 C CA . ASP A 1 188 ? -8.335 -5.073 7.225 1.00 97.69 188 ASP A CA 1
ATOM 1397 C C . ASP A 1 188 ? -7.995 -5.494 8.656 1.00 97.69 188 ASP A C 1
ATOM 1399 O O . ASP A 1 188 ? -6.836 -5.412 9.058 1.00 97.69 188 ASP A O 1
ATOM 1403 N N . VAL A 1 189 ? -8.976 -5.939 9.439 1.00 96.56 189 VAL A N 1
ATOM 1404 C CA . VAL A 1 189 ? -8.817 -6.246 10.869 1.00 96.56 189 VAL A CA 1
ATOM 1405 C C . VAL A 1 189 ? -9.289 -7.670 11.166 1.00 96.56 189 VAL A C 1
ATOM 1407 O O . VAL A 1 189 ? -10.422 -8.034 10.852 1.00 96.56 189 VAL A O 1
ATOM 1410 N N . ASP A 1 190 ? -8.443 -8.463 11.831 1.00 96.44 190 ASP A N 1
ATOM 1411 C CA . ASP A 1 190 ? -8.838 -9.724 12.471 1.00 96.44 190 ASP A CA 1
ATOM 1412 C C . ASP A 1 190 ? -9.103 -9.456 13.954 1.00 96.44 190 ASP A C 1
ATOM 1414 O O . ASP A 1 190 ? -8.194 -9.435 14.790 1.00 96.44 190 ASP A O 1
ATOM 1418 N N . ILE A 1 191 ? -10.368 -9.184 14.260 1.00 95.56 191 ILE A N 1
ATOM 1419 C CA . ILE A 1 191 ? -10.843 -8.845 15.596 1.00 95.56 191 ILE A CA 1
ATOM 1420 C C . ILE A 1 191 ? -12.095 -9.650 15.927 1.00 95.56 191 ILE A C 1
ATOM 1422 O O . ILE A 1 191 ? -13.008 -9.813 15.118 1.00 95.56 191 ILE A O 1
ATOM 1426 N N . THR A 1 192 ? -12.149 -10.138 17.158 1.00 94.75 192 THR A N 1
ATOM 1427 C CA . THR A 1 192 ? -13.328 -10.788 17.725 1.00 94.75 192 THR A CA 1
ATOM 1428 C C . THR A 1 192 ? -13.763 -10.030 18.963 1.00 94.75 192 THR A C 1
ATOM 1430 O O . THR A 1 192 ? -12.924 -9.561 19.726 1.00 94.75 192 THR A O 1
ATOM 1433 N N . HIS A 1 193 ? -15.070 -9.888 19.164 1.00 95.00 193 HIS A N 1
ATOM 1434 C CA . HIS A 1 193 ? -15.627 -9.284 20.368 1.00 95.00 193 HIS A CA 1
ATOM 1435 C C . HIS A 1 193 ? -17.029 -9.839 20.617 1.00 95.00 193 HIS A C 1
ATOM 1437 O O . HIS A 1 193 ? -17.835 -9.913 19.687 1.00 95.00 193 HIS A O 1
ATOM 1443 N N . SER A 1 194 ? -17.335 -10.237 21.853 1.00 95.69 194 SER A N 1
ATOM 1444 C CA . SER A 1 194 ? -18.629 -10.846 22.193 1.00 95.69 194 SER A CA 1
ATOM 1445 C C . SER A 1 194 ? -19.787 -9.845 22.268 1.00 95.69 194 SER A C 1
ATOM 1447 O O . SER A 1 194 ? -20.943 -10.254 22.187 1.00 95.69 194 SER A O 1
ATOM 1449 N N . ASP A 1 195 ? -19.493 -8.544 22.349 1.00 94.12 195 ASP A N 1
ATOM 1450 C CA . ASP A 1 195 ? -20.481 -7.465 22.215 1.00 94.12 195 ASP A CA 1
ATOM 1451 C C . A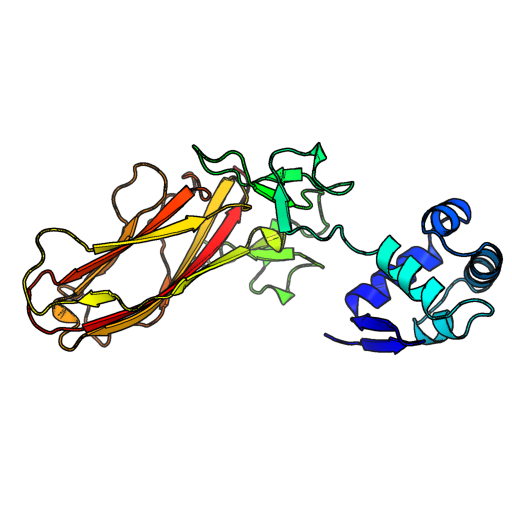SP A 1 195 ? -19.943 -6.310 21.344 1.00 94.12 195 ASP A C 1
ATOM 1453 O O . ASP A 1 195 ? -19.403 -5.336 21.875 1.00 94.12 195 ASP A O 1
ATOM 1457 N N . PRO A 1 196 ? -20.034 -6.387 20.003 1.00 93.62 196 PRO A N 1
ATOM 1458 C CA . PRO A 1 196 ? -19.534 -5.338 19.109 1.00 93.62 196 PRO A CA 1
ATOM 1459 C C . PRO A 1 196 ? -20.167 -3.955 19.316 1.00 93.62 196 PRO A C 1
ATOM 1461 O O . PRO A 1 196 ? -19.568 -2.958 18.919 1.00 93.62 196 PRO A O 1
ATOM 1464 N N . SER A 1 197 ? -21.342 -3.874 19.959 1.00 93.81 197 SER A N 1
ATOM 1465 C CA . SER A 1 197 ? -21.998 -2.593 20.268 1.00 93.81 197 SER A CA 1
ATOM 1466 C C . SER A 1 197 ? -21.256 -1.772 21.326 1.00 93.81 197 SER A C 1
ATOM 1468 O O . SER A 1 197 ? -21.500 -0.580 21.493 1.00 93.81 197 SER A O 1
ATOM 1470 N N . SER A 1 198 ? -20.346 -2.416 22.057 1.00 95.06 198 SER A N 1
ATOM 1471 C CA . SER A 1 198 ? -19.514 -1.776 23.074 1.00 95.06 198 SER A CA 1
ATOM 1472 C C . SER A 1 198 ? -18.161 -1.310 22.532 1.00 95.06 198 SER A C 1
ATOM 1474 O O . SER A 1 198 ? -17.416 -0.653 23.257 1.00 95.06 198 SER A O 1
ATOM 1476 N N . LEU A 1 199 ? -17.841 -1.642 21.278 1.00 95.81 199 LEU A N 1
ATOM 1477 C CA . LEU A 1 199 ? -16.533 -1.425 20.676 1.00 95.81 199 LEU A CA 1
ATOM 1478 C C . LEU A 1 199 ? -16.491 -0.127 19.863 1.00 95.81 199 LEU A C 1
ATOM 1480 O O . LEU A 1 199 ? -17.369 0.127 19.040 1.00 95.81 199 LEU A O 1
ATOM 1484 N N . TRP A 1 200 ? -15.419 0.636 20.033 1.00 96.75 200 TRP A N 1
ATOM 1485 C CA . TRP A 1 200 ? -14.999 1.695 19.123 1.00 96.75 200 TRP A CA 1
ATOM 1486 C C . TRP A 1 200 ? -13.646 1.329 18.509 1.00 96.75 200 TRP A C 1
ATOM 1488 O O . TRP A 1 200 ? -12.762 0.807 19.198 1.00 96.75 200 TRP A O 1
ATOM 1498 N N . ILE A 1 201 ? -13.505 1.579 17.209 1.00 97.00 201 ILE A N 1
ATOM 1499 C CA . ILE A 1 201 ? -12.263 1.403 16.458 1.00 97.00 201 ILE A CA 1
ATOM 1500 C C . ILE A 1 201 ? -11.962 2.710 15.736 1.00 97.00 201 ILE A C 1
ATOM 1502 O O . ILE A 1 201 ? -12.783 3.204 14.957 1.00 97.00 201 ILE A O 1
ATOM 1506 N N . GLY A 1 202 ? -10.770 3.242 15.963 1.00 96.62 202 GLY A N 1
ATOM 1507 C CA . GLY A 1 202 ? -10.261 4.421 15.280 1.00 96.62 202 GLY A CA 1
ATOM 1508 C C . GLY A 1 202 ? -8.945 4.155 14.568 1.00 96.62 202 GLY A C 1
ATOM 1509 O O . GLY A 1 202 ? -8.291 3.138 14.789 1.00 96.62 202 GLY A O 1
ATOM 1510 N N . LEU A 1 203 ? -8.548 5.095 13.723 1.00 97.06 203 LEU A N 1
ATOM 1511 C CA . LEU A 1 203 ? -7.250 5.117 13.066 1.00 97.06 203 LEU A CA 1
ATOM 1512 C C . LEU A 1 203 ? -6.602 6.476 13.312 1.00 97.06 203 LEU A C 1
ATOM 1514 O O . LEU A 1 203 ? -7.161 7.513 12.962 1.00 97.06 203 LEU A O 1
ATOM 1518 N N . GLN A 1 204 ? -5.427 6.462 13.927 1.00 96.38 204 GLN A N 1
ATOM 1519 C CA . GLN A 1 204 ? -4.599 7.643 14.124 1.00 96.38 204 GLN A CA 1
ATOM 1520 C C . GLN A 1 204 ? -3.658 7.794 12.918 1.00 96.38 204 GLN A C 1
ATOM 1522 O O . GLN A 1 204 ? -2.816 6.910 12.718 1.00 96.38 204 GLN A O 1
ATOM 1527 N N . PRO A 1 205 ? -3.784 8.868 12.114 1.00 94.19 205 PRO A N 1
ATOM 1528 C CA . PRO A 1 205 ? -2.793 9.216 11.099 1.00 94.19 205 PRO A CA 1
ATOM 1529 C C . PRO A 1 205 ? -1.492 9.737 11.744 1.00 94.19 205 PRO A C 1
ATOM 1531 O O . PRO A 1 205 ? -1.492 10.108 12.922 1.00 94.19 205 PRO A O 1
ATOM 1534 N N . PRO A 1 206 ? -0.380 9.781 10.990 1.00 91.81 206 PRO A N 1
ATOM 1535 C CA . PRO A 1 206 ? 0.945 10.091 11.528 1.00 91.81 206 PRO A CA 1
ATOM 1536 C C . PRO A 1 206 ? 1.162 11.566 11.856 1.00 91.81 206 PRO A C 1
ATOM 1538 O O . PRO A 1 206 ? 2.058 11.914 12.625 1.00 91.81 206 PRO A O 1
ATOM 1541 N N . THR A 1 207 ? 0.377 12.448 11.252 1.00 83.44 207 THR A N 1
ATOM 1542 C CA . THR A 1 207 ? 0.390 13.884 11.524 1.00 83.44 207 THR A CA 1
ATOM 1543 C C . THR A 1 207 ? -0.780 14.249 12.428 1.00 83.44 207 THR A C 1
ATOM 1545 O O . THR A 1 207 ? -1.768 13.528 12.463 1.00 83.44 207 THR A O 1
ATOM 1548 N N . GLY A 1 208 ? -0.636 15.341 13.194 1.00 64.19 208 GLY A N 1
ATOM 1549 C CA . GLY A 1 208 ? -1.454 15.763 14.351 1.00 64.19 208 GLY A CA 1
ATOM 1550 C C . GLY A 1 208 ? -2.959 16.015 14.150 1.00 64.19 208 GLY A C 1
ATOM 1551 O O . GLY A 1 208 ? -3.519 16.872 14.832 1.00 64.19 208 GLY A O 1
ATOM 1552 N N . GLN A 1 209 ? -3.607 15.310 13.229 1.00 79.75 209 GLN A N 1
ATOM 1553 C CA . GLN A 1 209 ? -5.048 15.148 13.132 1.00 79.75 209 GLN A CA 1
ATOM 1554 C C . GLN A 1 209 ? -5.558 14.238 14.268 1.00 79.75 209 GLN A C 1
ATOM 1556 O O . GLN A 1 209 ? -4.891 13.290 14.682 1.00 79.75 209 GLN A O 1
ATOM 1561 N N . GLU A 1 210 ? -6.763 14.527 14.760 1.00 89.06 210 GLU A N 1
ATOM 1562 C CA . GLU A 1 210 ? -7.507 13.633 15.657 1.00 89.06 210 GLU A CA 1
ATOM 1563 C C . GLU A 1 210 ? -7.759 12.260 14.999 1.00 89.06 210 GLU A C 1
ATOM 1565 O O . GLU A 1 210 ? -7.925 12.192 13.775 1.00 89.06 210 GLU A O 1
ATOM 1570 N N . PRO A 1 211 ? -7.858 11.166 15.775 1.00 93.88 211 PRO A N 1
ATOM 1571 C CA . PRO A 1 211 ? -8.175 9.860 15.218 1.00 93.88 211 PRO A CA 1
ATOM 1572 C C . PRO A 1 211 ? -9.477 9.869 14.412 1.00 93.88 211 PRO A C 1
ATOM 1574 O O . PRO A 1 211 ? -10.518 10.347 14.874 1.00 93.88 211 PRO A O 1
ATOM 1577 N N . VAL A 1 212 ? -9.454 9.265 13.225 1.00 94.25 212 VAL A N 1
ATOM 1578 C CA . VAL A 1 212 ? -10.676 9.038 12.447 1.00 94.25 212 VAL A CA 1
ATOM 1579 C C . VAL A 1 212 ? -11.406 7.814 12.990 1.00 94.25 212 VAL A C 1
ATOM 1581 O O . VAL A 1 212 ? -10.788 6.810 13.341 1.00 94.25 212 VAL A O 1
ATOM 1584 N N . THR A 1 213 ? -12.733 7.877 13.077 1.00 95.38 213 THR A N 1
ATOM 1585 C CA . THR A 1 213 ? -13.542 6.732 13.521 1.00 95.38 213 THR A CA 1
ATOM 1586 C C . THR A 1 213 ? -13.781 5.781 12.352 1.00 95.38 213 THR A C 1
ATOM 1588 O O . THR A 1 213 ? -14.416 6.159 11.370 1.00 95.38 213 THR A O 1
ATOM 1591 N N . LEU A 1 214 ? -13.310 4.538 12.478 1.00 95.00 214 LEU A N 1
ATOM 1592 C CA . LEU A 1 214 ? -13.583 3.453 11.529 1.00 95.00 214 LEU A CA 1
ATOM 1593 C C . LEU A 1 214 ? -14.830 2.660 11.929 1.00 95.00 214 LEU A C 1
ATOM 1595 O O . LEU A 1 214 ? -15.626 2.269 11.075 1.00 95.00 214 LEU A O 1
ATOM 1599 N N . TRP A 1 215 ? -15.002 2.431 13.235 1.00 95.00 215 TRP A N 1
ATOM 1600 C CA . TRP A 1 215 ? -16.174 1.780 13.801 1.00 95.00 215 TRP A CA 1
ATOM 1601 C C . TRP A 1 215 ? -16.640 2.439 15.093 1.00 95.00 215 TRP A C 1
ATOM 1603 O O . TRP A 1 215 ? -15.849 2.642 16.007 1.00 95.00 215 TRP A O 1
ATOM 1613 N N . ASP A 1 216 ? -17.942 2.689 15.196 1.00 95.31 216 ASP A N 1
ATOM 1614 C CA . ASP A 1 216 ? -18.603 3.058 16.444 1.00 95.31 216 ASP A CA 1
ATOM 1615 C C . ASP A 1 216 ? -19.798 2.129 16.685 1.00 95.31 216 ASP A C 1
ATOM 1617 O O . ASP A 1 216 ? -20.857 2.263 16.068 1.00 95.31 216 ASP A O 1
ATOM 1621 N N . GLY A 1 217 ? -19.623 1.169 17.592 1.00 93.50 217 GLY A N 1
ATOM 1622 C CA . GLY A 1 217 ? -20.643 0.187 17.943 1.00 93.50 217 GLY A CA 1
ATOM 1623 C C . GLY A 1 217 ? -21.871 0.781 18.632 1.00 93.50 217 GLY A C 1
ATOM 1624 O O . GLY A 1 217 ? -22.916 0.131 18.658 1.00 93.50 217 GLY A O 1
ATOM 1625 N N . ALA A 1 218 ? -21.786 2.007 19.161 1.00 90.81 218 ALA A N 1
ATOM 1626 C CA . ALA A 1 218 ? -22.934 2.670 19.772 1.00 90.81 218 ALA A CA 1
ATOM 1627 C C . ALA A 1 218 ? -23.950 3.151 18.725 1.00 90.81 218 ALA A C 1
ATOM 1629 O O . ALA A 1 218 ? -25.139 3.272 19.028 1.00 90.81 218 ALA A O 1
ATOM 1630 N N . THR A 1 219 ? -23.488 3.432 17.505 1.00 91.75 219 THR A N 1
ATOM 1631 C CA . THR A 1 219 ? -24.309 3.986 16.422 1.00 91.75 219 THR A CA 1
ATOM 1632 C C . THR A 1 219 ? -24.491 3.020 15.257 1.00 91.75 219 THR A C 1
ATOM 1634 O O . THR A 1 219 ? -25.523 3.062 14.583 1.00 91.75 219 THR A O 1
ATOM 1637 N N . MET A 1 220 ? -23.536 2.121 15.023 1.00 85.69 220 MET A N 1
ATOM 1638 C CA . MET A 1 220 ? -23.616 1.149 13.941 1.00 85.69 220 MET A CA 1
ATOM 1639 C C . MET A 1 220 ? -24.425 -0.090 14.308 1.00 85.69 220 MET A C 1
ATOM 1641 O O . MET A 1 220 ? -24.408 -0.592 15.429 1.00 85.69 220 MET A O 1
ATOM 1645 N N . THR A 1 221 ? -25.153 -0.598 13.315 1.00 75.25 221 THR A N 1
ATOM 1646 C CA . THR A 1 221 ? -25.994 -1.789 13.445 1.00 75.25 221 THR A CA 1
ATOM 1647 C C . THR A 1 221 ? -25.450 -2.895 12.549 1.00 75.25 221 THR A C 1
ATOM 1649 O O . THR A 1 221 ? -25.080 -2.647 11.405 1.00 75.25 221 THR A O 1
ATOM 1652 N N . GLY A 1 222 ? -25.406 -4.123 13.066 1.00 79.62 222 GLY A N 1
ATOM 1653 C CA . GLY A 1 222 ? -24.919 -5.292 12.332 1.00 79.62 222 GLY A CA 1
ATOM 1654 C C . GLY A 1 222 ? -23.611 -5.868 12.883 1.00 79.62 222 GLY A C 1
ATOM 1655 O O . GLY A 1 222 ? -23.113 -5.415 13.915 1.00 79.62 222 GLY A O 1
ATOM 1656 N N . PRO A 1 223 ? -23.089 -6.925 12.240 1.00 86.56 223 PRO A N 1
ATOM 1657 C CA . PRO A 1 223 ? -21.825 -7.527 12.635 1.00 86.56 223 PRO A CA 1
ATOM 1658 C C . PRO A 1 223 ? -20.661 -6.566 12.373 1.00 86.56 223 PRO A C 1
ATOM 1660 O O . PRO A 1 223 ? -20.688 -5.792 11.417 1.00 86.56 223 PRO A O 1
ATOM 1663 N N . LEU A 1 224 ? -19.622 -6.669 13.200 1.00 89.38 224 LEU A N 1
ATOM 1664 C CA . LEU A 1 224 ? -18.363 -5.960 12.996 1.00 89.38 224 LEU A CA 1
ATOM 1665 C C . LEU A 1 224 ? -17.739 -6.394 11.652 1.00 89.38 224 LEU A C 1
ATOM 1667 O O . LEU A 1 224 ? -17.519 -7.595 11.463 1.00 89.38 224 LEU A O 1
ATOM 1671 N N . PRO A 1 225 ? -17.482 -5.474 10.706 1.00 92.38 225 PRO A N 1
ATOM 1672 C CA . PRO A 1 225 ? -16.866 -5.823 9.436 1.00 92.38 225 PRO A CA 1
ATOM 1673 C C . PRO A 1 225 ? -15.373 -6.110 9.618 1.00 92.38 225 PRO A C 1
ATOM 1675 O O . PRO A 1 225 ? -14.712 -5.544 10.484 1.00 92.38 225 PRO A O 1
ATOM 1678 N N . ALA A 1 226 ? -14.837 -6.966 8.750 1.00 93.56 226 ALA A N 1
ATOM 1679 C CA . ALA A 1 226 ? -13.406 -7.267 8.710 1.00 93.56 226 ALA A CA 1
ATOM 1680 C C . ALA A 1 226 ? -12.592 -6.230 7.915 1.00 93.56 226 ALA A C 1
ATOM 1682 O O . ALA A 1 226 ? -11.371 -6.236 7.993 1.00 93.56 226 ALA A O 1
ATOM 1683 N N . ARG A 1 227 ? -13.252 -5.359 7.137 1.00 96.31 227 ARG A N 1
ATOM 1684 C CA . ARG A 1 227 ? -12.619 -4.346 6.283 1.00 96.31 227 ARG A CA 1
ATOM 1685 C C . ARG A 1 227 ? -13.277 -2.987 6.481 1.00 96.31 227 ARG A C 1
ATOM 1687 O O . ARG A 1 227 ? -14.497 -2.871 6.360 1.00 96.31 227 ARG A O 1
ATOM 1694 N N . PHE A 1 228 ? -12.453 -1.968 6.686 1.00 95.06 228 PHE A N 1
ATOM 1695 C CA . PHE A 1 228 ? -12.829 -0.563 6.770 1.00 95.06 228 PHE A CA 1
ATOM 1696 C C . PHE A 1 228 ? -12.202 0.213 5.616 1.00 95.06 228 PHE A C 1
ATOM 1698 O O . PHE A 1 228 ? -11.044 -0.010 5.267 1.00 95.06 228 PHE A O 1
ATOM 1705 N N . ILE A 1 229 ? -12.971 1.130 5.035 1.00 92.88 229 ILE A N 1
ATOM 1706 C CA . ILE A 1 229 ? -12.495 2.075 4.023 1.00 92.88 229 ILE A CA 1
ATOM 1707 C C . ILE A 1 229 ? -12.615 3.462 4.638 1.00 92.88 229 ILE A C 1
ATOM 1709 O O . ILE A 1 229 ? -13.729 3.913 4.913 1.00 92.88 229 ILE A O 1
ATOM 1713 N N . ASP A 1 230 ? -11.483 4.120 4.865 1.00 88.19 230 ASP A N 1
ATOM 1714 C CA . ASP A 1 230 ? -11.465 5.486 5.371 1.00 88.19 230 ASP A CA 1
ATOM 1715 C C . ASP A 1 230 ? -11.650 6.511 4.242 1.00 88.19 230 ASP A C 1
ATOM 1717 O O . ASP A 1 230 ? -11.045 6.441 3.169 1.00 88.19 230 ASP A O 1
ATOM 1721 N N . ARG A 1 231 ? -12.467 7.522 4.541 1.00 85.94 231 ARG A N 1
ATOM 1722 C CA . ARG A 1 231 ? -12.691 8.707 3.703 1.00 85.94 231 ARG A CA 1
ATOM 1723 C C . ARG A 1 231 ? -12.493 10.021 4.468 1.00 85.94 231 ARG A C 1
ATOM 1725 O O . ARG A 1 231 ? -12.822 11.075 3.934 1.00 85.94 231 ARG A O 1
ATOM 1732 N N . ALA A 1 232 ? -12.039 9.959 5.720 1.00 86.62 232 ALA A N 1
ATOM 1733 C CA . ALA A 1 232 ? -11.956 11.097 6.631 1.00 86.62 232 ALA A CA 1
ATOM 1734 C C . ALA A 1 232 ? -10.516 11.545 6.926 1.00 86.62 232 ALA A C 1
ATOM 1736 O O . ALA A 1 232 ? -10.329 12.667 7.398 1.00 86.62 232 ALA A O 1
ATOM 1737 N N . VAL A 1 233 ? -9.498 10.721 6.654 1.00 86.56 233 VAL A N 1
ATOM 1738 C CA . VAL A 1 233 ? -8.097 11.169 6.714 1.00 86.56 233 VAL A CA 1
ATOM 1739 C C . VAL A 1 233 ? -7.886 12.294 5.699 1.00 86.56 233 VAL A C 1
ATOM 1741 O O . VAL A 1 233 ? -8.340 12.202 4.555 1.00 86.56 233 VAL A O 1
ATOM 1744 N N . TYR A 1 234 ? -7.192 13.362 6.082 1.00 86.75 234 TYR A N 1
ATOM 1745 C CA . TYR A 1 234 ? -6.906 14.436 5.136 1.00 86.75 234 TYR A CA 1
ATOM 1746 C C . TYR A 1 234 ? -5.952 13.968 4.033 1.00 86.75 234 TYR A C 1
ATOM 1748 O O . TYR A 1 234 ? -4.941 13.321 4.288 1.00 86.75 234 TYR A O 1
ATOM 1756 N N . ARG A 1 235 ? -6.277 14.295 2.780 1.00 87.38 235 ARG A N 1
ATOM 1757 C CA . ARG A 1 235 ? -5.499 13.873 1.600 1.00 87.38 235 ARG A CA 1
ATOM 1758 C C . ARG A 1 235 ? -4.306 14.783 1.287 1.00 87.38 235 ARG A C 1
ATOM 1760 O O . ARG A 1 235 ? -3.645 14.582 0.278 1.00 87.38 235 ARG A O 1
ATOM 1767 N N . ASP A 1 236 ? -4.045 15.740 2.175 1.00 87.56 236 ASP A N 1
ATOM 1768 C CA . ASP A 1 236 ? -2.859 16.603 2.175 1.00 87.56 236 ASP A CA 1
ATOM 1769 C C . ASP A 1 236 ? -1.940 16.301 3.382 1.00 87.56 236 ASP A C 1
ATOM 1771 O O . ASP A 1 236 ? -0.890 16.923 3.547 1.00 87.56 236 ASP A O 1
ATOM 1775 N N . ASP A 1 237 ? -2.321 15.342 4.238 1.00 88.38 237 ASP A N 1
ATOM 1776 C CA . ASP A 1 237 ? -1.503 14.901 5.371 1.00 88.38 237 ASP A CA 1
ATOM 1777 C C . ASP A 1 237 ? -0.385 13.954 4.911 1.00 88.38 237 ASP A C 1
ATOM 1779 O O . ASP A 1 237 ? -0.470 13.311 3.865 1.00 88.38 237 ASP A O 1
ATOM 1783 N N . SER A 1 238 ? 0.681 13.830 5.707 1.00 92.50 238 SER A N 1
ATOM 1784 C CA . SER A 1 238 ? 1.779 12.916 5.370 1.00 92.50 238 SER A CA 1
ATOM 1785 C C . SER A 1 238 ? 1.295 11.467 5.404 1.00 92.50 238 SER A C 1
ATOM 1787 O O . SER A 1 238 ? 0.782 11.008 6.420 1.00 92.50 238 SER A O 1
ATOM 1789 N N . VAL A 1 239 ? 1.528 10.700 4.336 1.00 95.44 239 VAL A N 1
ATOM 1790 C CA . VAL A 1 239 ? 1.268 9.247 4.353 1.00 95.44 239 VAL A CA 1
ATOM 1791 C C . VAL A 1 239 ? 2.354 8.480 5.114 1.00 95.44 239 VAL A C 1
ATOM 1793 O O . VAL A 1 239 ? 2.077 7.458 5.740 1.00 95.44 239 VAL A O 1
ATOM 1796 N N . ASN A 1 240 ? 3.598 8.971 5.075 1.00 96.06 240 ASN A N 1
ATOM 1797 C CA . ASN A 1 240 ? 4.739 8.320 5.719 1.00 96.06 240 ASN A CA 1
ATOM 1798 C C . ASN A 1 240 ? 4.843 8.771 7.179 1.00 96.06 240 ASN A C 1
ATOM 1800 O O . ASN A 1 240 ? 4.849 9.973 7.462 1.00 96.06 240 ASN A O 1
ATOM 1804 N N . GLY A 1 241 ? 4.965 7.817 8.097 1.00 95.62 241 GLY A N 1
ATOM 1805 C CA . GLY A 1 241 ? 4.899 8.064 9.533 1.00 95.62 241 GLY A CA 1
ATOM 1806 C C . GLY A 1 241 ? 4.345 6.887 10.320 1.00 95.62 241 GLY A C 1
ATOM 1807 O O . GLY A 1 241 ? 3.988 5.849 9.760 1.00 95.62 241 GLY A O 1
ATOM 1808 N N . GLU A 1 242 ? 4.302 7.051 11.639 1.00 95.06 242 GLU A N 1
ATOM 1809 C CA . GLU A 1 242 ? 3.674 6.085 12.535 1.00 95.06 242 GLU A CA 1
ATOM 1810 C C . GLU A 1 242 ? 2.159 6.290 12.534 1.00 95.06 242 GLU A C 1
ATOM 1812 O O . GLU A 1 242 ? 1.652 7.298 13.013 1.00 95.06 242 GLU A O 1
ATOM 1817 N N . TRP A 1 243 ? 1.440 5.321 11.984 1.00 96.44 243 TRP A N 1
ATOM 1818 C CA . TRP A 1 243 ? -0.006 5.205 12.122 1.00 96.44 243 TRP A CA 1
ATOM 1819 C C . TRP A 1 243 ? -0.325 4.341 13.337 1.00 96.44 243 TRP A C 1
ATOM 1821 O O . TRP A 1 243 ? 0.499 3.522 13.741 1.00 96.44 243 TRP A O 1
ATOM 1831 N N . ALA A 1 244 ? -1.536 4.433 13.884 1.00 96.56 244 ALA A N 1
ATOM 1832 C CA . ALA A 1 244 ? -1.981 3.476 14.896 1.00 96.56 244 ALA A CA 1
ATOM 1833 C C . ALA A 1 244 ? -3.451 3.093 14.741 1.00 96.56 244 ALA A C 1
ATOM 1835 O O . ALA A 1 244 ? -4.325 3.957 14.661 1.00 96.56 244 ALA A O 1
ATOM 1836 N N . LEU A 1 245 ? -3.734 1.788 14.766 1.00 97.50 245 LEU A N 1
ATOM 1837 C CA . LEU A 1 245 ? -5.092 1.301 14.986 1.00 97.50 245 LEU A CA 1
ATOM 1838 C C . LEU A 1 245 ? -5.425 1.478 16.468 1.00 97.50 245 LEU A C 1
ATOM 1840 O O . LEU A 1 245 ? -4.675 1.034 17.338 1.00 97.50 245 LEU A O 1
ATOM 1844 N N . LEU A 1 246 ? -6.550 2.114 16.757 1.00 97.25 246 LEU A N 1
ATOM 1845 C CA . LEU A 1 246 ? -7.026 2.365 18.108 1.00 97.25 246 LEU A CA 1
ATOM 1846 C C . LEU A 1 246 ? -8.234 1.476 18.383 1.00 97.25 246 LEU A C 1
ATOM 1848 O O . LEU A 1 246 ? -9.186 1.476 17.608 1.00 97.25 246 LEU A O 1
ATOM 1852 N N . VAL A 1 247 ? -8.213 0.732 19.487 1.00 97.38 247 VAL A N 1
ATOM 1853 C CA . VAL A 1 247 ? -9.325 -0.142 19.891 1.00 97.38 247 VAL A CA 1
ATOM 1854 C C . VAL A 1 247 ? -9.743 0.182 21.318 1.00 97.38 247 VAL A C 1
ATOM 1856 O O . VAL A 1 247 ? -8.909 0.198 22.225 1.00 97.38 247 VAL A O 1
ATOM 1859 N N . GLN A 1 248 ? -11.038 0.413 21.532 1.00 97.38 248 GLN A N 1
ATOM 1860 C CA . GLN A 1 248 ? -11.586 0.766 22.839 1.00 97.38 248 GLN A CA 1
ATOM 1861 C C . GLN A 1 248 ? -12.900 0.035 23.114 1.00 97.38 248 GLN A C 1
ATOM 1863 O O . GLN A 1 248 ? -13.844 0.115 22.331 1.00 97.38 248 GLN A O 1
ATOM 1868 N N . ASN A 1 249 ? -12.995 -0.629 24.267 1.00 97.06 249 ASN A N 1
ATOM 1869 C CA . ASN A 1 249 ? -14.271 -1.095 24.804 1.00 97.06 249 ASN A CA 1
ATOM 1870 C C . ASN A 1 249 ? -14.923 0.046 25.598 1.00 97.06 249 ASN A C 1
ATOM 1872 O O . ASN A 1 249 ? -14.673 0.218 26.790 1.00 97.06 249 ASN A O 1
ATOM 1876 N N . VAL A 1 250 ? -15.719 0.869 24.919 1.00 95.94 250 VAL A N 1
ATOM 1877 C CA . VAL A 1 250 ? -16.275 2.116 25.464 1.00 95.94 250 VAL A CA 1
ATOM 1878 C C . VAL A 1 250 ? -17.342 1.832 26.519 1.00 95.94 250 VAL A C 1
ATOM 1880 O O . VAL A 1 250 ? -17.359 2.457 27.577 1.00 95.94 250 VAL A O 1
ATOM 1883 N N . ALA A 1 251 ? -18.230 0.868 26.260 1.00 94.25 251 ALA A N 1
ATOM 1884 C CA . ALA A 1 251 ? -19.319 0.548 27.185 1.00 94.25 251 ALA A CA 1
ATOM 1885 C C . ALA A 1 251 ? -18.947 -0.530 28.217 1.00 94.25 251 ALA A C 1
ATOM 1887 O O . ALA A 1 251 ? -19.706 -0.771 29.158 1.00 94.25 251 ALA A O 1
ATOM 1888 N N . GLY A 1 252 ? -17.797 -1.185 28.040 1.00 94.75 252 GLY A N 1
ATOM 1889 C CA . GLY A 1 252 ? -17.249 -2.165 28.970 1.00 94.75 252 GLY A CA 1
ATOM 1890 C C . GLY A 1 252 ? -17.989 -3.492 29.041 1.00 94.75 252 GLY A C 1
ATOM 1891 O O . GLY A 1 252 ? -17.808 -4.231 30.005 1.00 94.75 252 GLY A O 1
ATOM 1892 N N . ARG A 1 253 ? -18.848 -3.794 28.065 1.00 95.19 253 ARG A N 1
ATOM 1893 C CA . ARG A 1 253 ? -19.519 -5.095 27.968 1.00 95.19 253 ARG A CA 1
ATOM 1894 C C . ARG A 1 253 ? -18.844 -5.933 26.899 1.00 95.19 253 ARG A C 1
ATOM 1896 O O . ARG A 1 253 ? -18.357 -5.395 25.912 1.00 95.19 253 ARG A O 1
ATOM 1903 N N . GLY A 1 254 ? -18.886 -7.248 27.081 1.00 94.81 254 GLY A N 1
ATOM 1904 C CA . GLY A 1 254 ? -18.217 -8.186 26.188 1.00 94.81 254 GLY A CA 1
ATOM 1905 C C . GLY A 1 254 ? -16.697 -8.097 26.285 1.00 94.81 254 GLY A C 1
ATOM 1906 O O . GLY A 1 254 ? -16.138 -7.129 26.782 1.00 94.81 254 GLY A O 1
ATOM 1907 N N . GLU A 1 255 ? -16.038 -9.142 25.827 1.00 96.31 255 GLU A N 1
ATOM 1908 C CA . GLU A 1 255 ? -14.586 -9.248 25.744 1.00 96.31 255 GLU A CA 1
ATOM 1909 C C . GLU A 1 255 ? -14.213 -9.740 24.353 1.00 96.31 255 GLU A C 1
ATOM 1911 O O . GLU A 1 255 ? -15.061 -10.245 23.604 1.00 96.31 255 GLU A O 1
ATOM 1916 N N . GLY A 1 256 ? -12.946 -9.594 24.004 1.00 95.81 256 GLY A N 1
ATOM 1917 C CA . GLY A 1 256 ? -12.483 -9.918 22.675 1.00 95.81 256 GLY A CA 1
ATOM 1918 C C . GLY A 1 256 ? -10.977 -9.972 22.542 1.00 95.81 256 GLY A C 1
ATOM 1919 O O . GLY A 1 256 ? -10.227 -9.842 23.509 1.00 95.81 256 GLY A O 1
ATOM 1920 N N . GLU A 1 257 ? -10.549 -10.140 21.303 1.00 96.75 257 GLU A N 1
ATOM 1921 C CA . GLU A 1 257 ? -9.149 -10.208 20.918 1.00 96.75 257 GLU A CA 1
ATOM 1922 C C . GLU A 1 257 ? -8.966 -9.530 19.563 1.00 96.75 257 GLU A C 1
ATOM 1924 O O . GLU A 1 257 ? -9.695 -9.834 18.615 1.00 96.75 257 GLU A O 1
ATOM 1929 N N . LEU A 1 258 ? -7.967 -8.656 19.463 1.00 96.56 258 LEU A N 1
ATOM 1930 C CA . LEU A 1 258 ? -7.369 -8.247 18.196 1.00 96.56 258 LEU A CA 1
ATOM 1931 C C . LEU A 1 258 ? -6.211 -9.202 17.905 1.00 96.56 258 LEU A C 1
ATOM 1933 O O . LEU A 1 258 ? -5.308 -9.315 18.723 1.00 96.56 258 LEU A O 1
ATOM 1937 N N . ARG A 1 259 ? -6.214 -9.887 16.763 1.00 95.81 259 ARG A N 1
ATOM 1938 C CA . ARG A 1 259 ? -5.133 -10.811 16.360 1.00 95.81 259 ARG A CA 1
ATOM 1939 C C . ARG A 1 259 ? -4.140 -10.182 15.390 1.00 95.81 259 ARG A C 1
ATOM 1941 O O . ARG A 1 259 ? -3.014 -10.664 15.242 1.00 95.81 259 ARG A O 1
ATOM 1948 N N . GLY A 1 260 ? -4.577 -9.122 14.725 1.00 95.94 260 GLY A N 1
ATOM 1949 C CA . GLY A 1 260 ? -3.768 -8.328 13.826 1.00 95.94 260 GLY A CA 1
ATOM 1950 C C . GLY A 1 260 ? -4.617 -7.444 12.928 1.00 95.94 260 GLY A C 1
ATOM 1951 O O . GLY A 1 260 ? -5.846 -7.539 12.895 1.00 95.94 260 GLY A O 1
ATOM 1952 N N . PHE A 1 261 ? -3.937 -6.587 12.181 1.00 97.50 261 PHE A N 1
ATOM 1953 C CA . PHE A 1 261 ? -4.542 -5.777 11.137 1.00 97.50 261 PHE A CA 1
ATOM 1954 C C . PHE A 1 261 ? -3.555 -5.549 9.994 1.00 97.50 261 PHE A C 1
ATOM 1956 O O . PHE A 1 261 ? -2.344 -5.705 10.153 1.00 97.50 261 PHE A O 1
ATOM 1963 N N . THR A 1 262 ? -4.078 -5.182 8.831 1.00 98.06 262 THR A N 1
ATOM 1964 C CA . THR A 1 262 ? -3.301 -4.713 7.686 1.00 98.06 262 THR A CA 1
ATOM 1965 C C . THR A 1 262 ? -3.809 -3.343 7.276 1.00 98.06 262 THR A C 1
ATOM 1967 O O . THR A 1 262 ? -4.987 -3.188 6.961 1.00 98.06 262 THR A O 1
ATOM 1970 N N . LEU A 1 263 ? -2.915 -2.358 7.271 1.00 97.94 263 LEU A N 1
ATOM 1971 C CA . LEU A 1 263 ? -3.156 -1.035 6.708 1.00 97.94 263 LEU A CA 1
ATOM 1972 C C . LEU A 1 263 ? -2.656 -1.031 5.264 1.00 97.94 263 LEU A C 1
ATOM 1974 O O . LEU A 1 263 ? -1.459 -1.171 5.029 1.00 97.94 263 LEU A O 1
ATOM 1978 N N . THR A 1 264 ? -3.560 -0.877 4.305 1.00 97.19 264 THR A N 1
ATOM 1979 C CA . THR A 1 264 ? -3.213 -0.643 2.902 1.00 97.19 264 THR A CA 1
ATOM 1980 C C . THR A 1 264 ? -3.430 0.823 2.590 1.00 97.19 264 THR A C 1
ATOM 1982 O O . THR A 1 264 ? -4.524 1.346 2.806 1.00 97.19 264 THR A O 1
ATOM 1985 N N . VAL A 1 265 ? -2.3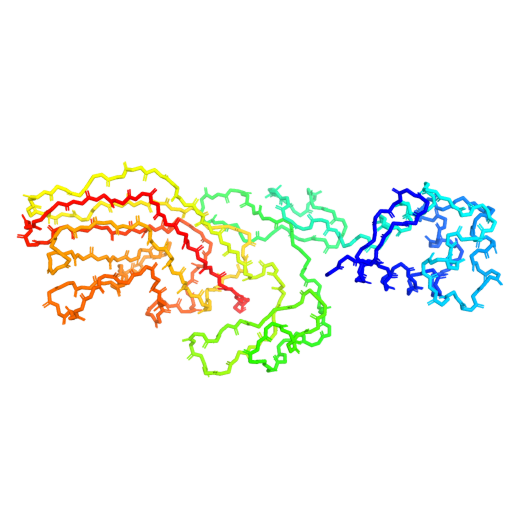92 1.469 2.073 1.00 96.44 265 VAL A N 1
ATOM 1986 C CA . VAL A 1 265 ? -2.468 2.853 1.609 1.00 96.44 265 VAL A CA 1
ATOM 1987 C C . VAL A 1 265 ? -2.124 2.915 0.134 1.00 96.44 265 VAL A C 1
ATOM 1989 O O . VAL A 1 265 ? -1.240 2.195 -0.335 1.00 96.44 265 VAL A O 1
ATOM 1992 N N . THR A 1 266 ? -2.820 3.781 -0.591 1.00 96.25 266 THR A N 1
ATOM 1993 C CA . THR A 1 266 ? -2.306 4.342 -1.838 1.00 96.25 266 THR A CA 1
ATOM 1994 C C . THR A 1 266 ? -1.864 5.777 -1.585 1.00 96.25 266 THR A C 1
ATOM 1996 O O . THR A 1 266 ? -2.313 6.414 -0.629 1.00 96.25 266 THR A O 1
ATOM 1999 N N . SER A 1 267 ? -0.943 6.282 -2.396 1.00 96.19 267 SER A N 1
ATOM 2000 C CA . SER A 1 267 ? -0.378 7.614 -2.218 1.00 96.19 267 SER A CA 1
ATOM 2001 C C . SER A 1 267 ? -0.164 8.338 -3.538 1.00 96.19 267 SER A C 1
ATOM 2003 O O . SER A 1 267 ? -0.074 7.725 -4.601 1.00 96.19 267 SER A O 1
ATOM 2005 N N . ARG A 1 268 ? -0.048 9.662 -3.469 1.00 94.75 268 ARG A N 1
ATOM 2006 C CA . ARG A 1 268 ? 0.384 10.499 -4.589 1.00 94.75 268 ARG A CA 1
ATOM 2007 C C . ARG A 1 268 ? 1.431 11.506 -4.150 1.00 94.75 268 ARG A C 1
ATOM 2009 O O . ARG A 1 268 ? 1.682 11.696 -2.957 1.00 94.75 268 ARG A O 1
ATOM 2016 N N . TRP A 1 269 ? 2.046 12.134 -5.142 1.00 92.56 269 TRP A N 1
ATOM 2017 C CA . TRP A 1 269 ? 2.797 13.359 -4.923 1.00 92.56 269 TRP A CA 1
ATOM 2018 C C . TRP A 1 269 ? 1.827 14.526 -4.697 1.00 92.56 269 TRP A C 1
ATOM 2020 O O . TRP A 1 269 ? 0.740 14.561 -5.284 1.00 92.56 269 TRP A O 1
ATOM 203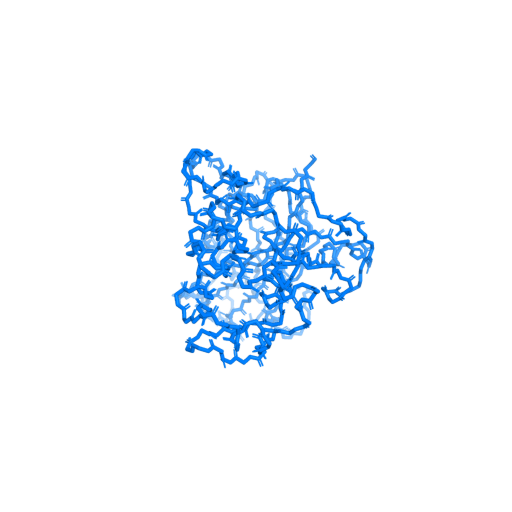0 N N . ASP A 1 270 ? 2.232 15.441 -3.825 1.00 84.31 270 ASP A N 1
ATOM 2031 C CA . ASP A 1 270 ? 1.589 16.738 -3.625 1.00 84.31 270 ASP A CA 1
ATOM 2032 C C . ASP A 1 270 ? 1.992 17.708 -4.745 1.00 84.31 270 ASP A C 1
ATOM 2034 O O . ASP A 1 270 ? 3.201 17.731 -5.092 1.00 84.31 270 ASP A O 1
#

Secondary structure (DSSP, 8-state):
-EEEEETTEEEEHHHHHHHHHHHHH--HHHHHHTT--HHHHHHHHHT-S---HHHHHTSTT--HHHHHHHHHHSPPP-TT-EESSGGGSPTTEEEE-PPTT---EEEEE-S--TTTT-EESSGGGS-TTEEEE-HHHHSSEEEEEGGGEEEEEEEEEEEE-SS--SSPEEEEEEE-SS-SEEEEEEEEEEEEES-GGGEEEEEE-SSSPPPEEEEETTT--SSPPSEEEE--S-TTS-SSEEEEEEEEESS--S-EEEEEEEEEEEEE--

Sequence (270 aa):
ERLGRFDDVDFTYAEAERVLDFVNVASEDELRGASVPSRAVTSIVGARPVATVAVLADLYWVGTRTLEHLLAAVAQPAGGEVCMSNDECGAGLRCVGRPWGHDYGKCRDVSHREGFQDVCAVDADCGDGLICIAQTVYGDGYCAHDWMRDSFTVGGVGSIPAVAMTEPTAYPVLVFGQATVPEDVIVDVDITHSDPSSLWIGLQPPTGQEPVTLWDGATMTGPLPARFIDRAVYRDDSVNGEWALLVQNVAGRGEGELRGFTLTVTSRWD

Radius of gyration: 24.15 Å; chains: 1; bounding box: 56×40×68 Å

Foldseek 3Di:
DWPQAFLNDTDDPVLFVLLLVCLQPPDLVLLVVLVQPNVLSVQSPVPPNDDGVNSSSPTPSRHDVSSVSSSVSSPDQPKFDKDLAQVPGDPQWGFFFAAVPGSIAITDNPDDDPQFFPKADFQVVGDDQWTWFLCLAPVITGTDGVQLKDKWKDFDKDKFALFADPFWDKDKTFDHRHAFFWRKKKKFWDKDWPQLLQKWKWKAAFDPDDTHTQDHSVPDDDDDDRMGIDPPPDRNHGNGGMMIITMGRRVSHTIMITGMMMIITGHDHD

pLDDT: mean 90.85, std 7.63, range [48.19, 98.06]